Protein AF-A0A482XND4-F1 (afdb_monomer)

Radius of gyration: 29.88 Å; Cα contacts (8 Å, |Δi|>4): 114; chains: 1; bounding box: 84×50×87 Å

Foldseek 3Di:
DDDPDPVVVVVVVVVVVVVVVVVVVVVVVVVVVVVVVVVVVVVVVVVVVVDDDPPPPPPDDDDDDDDDDPPPPPPPPPPPDDDDDDQWDKDWPDPDPVSDDPAVVVVLPTDIDTDGDPVPDPHVVVVCPPVVVDQWDWDKDFPPPQPDPDQDQWDQDPVNVRDIDGPVVDQDCRHPGRMGDSVRTDIDGD

Mean predicted aligned error: 19.5 Å

Secondary structure (DSSP, 8-state):
-PPPPHHHHHHHHHHHHHHHHHHHHHHHHHHHHHHHHHHHHHHHHHHHHH---TTSS--SS--------------------------EEEEES--STTTS-SSGGG-TT--EEEEE-TTSSS-TTGGGTTGGG-SEEEE--B-TT---SS--SEE--TTSTT--EEGGGS--S-SSS-BPPGGG-EEEE-

InterPro domains:
  IPR023370 TrmO-like, N-terminal domain [PF01980] (100-179)
  IPR023370 TrmO-like, N-terminal domain [PS51668] (84-190)
  IPR036413 YaeB-like superfamily [SSF118196] (82-179)
  IPR036414 YaeB, N-terminal domain superfamily [G3DSA:2.40.30.70] (59-187)
  IPR040372 YaeB-like [PTHR12818] (15-176)

pLDDT: mean 71.97, std 16.61, range [33.34, 97.06]

Sequence (190 aa):
MCEPDSKSIAFLQEQLLVARSEINNLRQQLKSLNFSSQKELKRIEQLLTSWKCSSCQGASSNNGSNQASSSNGQNEIESHDVELQPIGVISSDFSQKRSVPRQSVICVQMQGKVTINNTVFTNPEHSLEGLEGFSHMWILYHFHRNDSNHVKAKVSPPRLDGARTGVFSTRSPHRRVRLACPWSISTVLR

Structure (mmCIF, N/CA/C/O backbone):
data_AF-A0A482XND4-F1
#
_entry.id   AF-A0A482XND4-F1
#
loop_
_atom_site.group_PDB
_atom_site.id
_atom_site.type_symbol
_atom_site.label_atom_id
_atom_site.label_alt_id
_atom_site.label_comp_id
_atom_site.label_asym_id
_atom_site.label_entity_id
_atom_site.label_seq_id
_atom_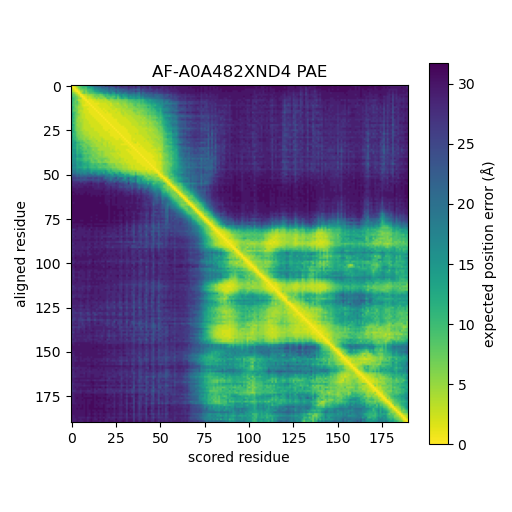site.pdbx_PDB_ins_code
_atom_site.Cartn_x
_atom_site.Cartn_y
_atom_site.Cartn_z
_atom_site.occupancy
_atom_site.B_iso_or_equiv
_atom_site.auth_seq_id
_atom_site.auth_comp_id
_atom_site.auth_asym_id
_atom_site.auth_atom_id
_atom_site.pdbx_PDB_model_num
ATOM 1 N N . MET A 1 1 ? -35.713 23.685 55.703 1.00 40.00 1 MET A N 1
ATOM 2 C CA . MET A 1 1 ? -34.538 23.137 54.993 1.00 40.00 1 MET A CA 1
ATOM 3 C C . MET A 1 1 ? -35.080 22.248 53.888 1.00 40.00 1 MET A C 1
ATOM 5 O O . MET A 1 1 ? -35.729 21.270 54.219 1.00 40.00 1 MET A O 1
ATOM 9 N N . CYS A 1 2 ? -34.966 22.651 52.617 1.00 52.06 2 CYS A N 1
ATOM 10 C CA . CYS A 1 2 ? -35.387 21.799 51.498 1.00 52.06 2 CYS A CA 1
ATOM 11 C C . CYS A 1 2 ? -34.325 20.717 51.295 1.00 52.06 2 CYS A C 1
ATOM 13 O O . CYS A 1 2 ? -33.148 21.054 51.151 1.00 52.06 2 CYS A O 1
ATOM 15 N N . GLU A 1 3 ? -34.725 19.448 51.323 1.00 62.22 3 GLU A N 1
ATOM 16 C CA . GLU A 1 3 ? -33.850 18.356 50.906 1.00 62.22 3 GLU A CA 1
ATOM 17 C C . GLU A 1 3 ? -33.520 18.512 49.414 1.00 62.22 3 GLU A C 1
ATOM 19 O O . GLU A 1 3 ? -34.408 18.845 48.627 1.00 62.22 3 GLU A O 1
ATOM 24 N N . PRO A 1 4 ? -32.258 18.325 49.004 1.00 64.12 4 PRO A N 1
ATOM 25 C CA . PRO A 1 4 ? -31.904 18.374 47.595 1.00 64.12 4 PRO A CA 1
ATOM 26 C C . PRO A 1 4 ? -32.528 17.184 46.852 1.00 64.12 4 PRO A C 1
ATOM 28 O O . PRO A 1 4 ? -32.355 16.033 47.254 1.00 64.12 4 PRO A O 1
ATOM 31 N N . ASP A 1 5 ? -33.222 17.465 45.746 1.00 67.69 5 ASP A N 1
ATOM 32 C CA . ASP A 1 5 ? -33.843 16.458 44.884 1.00 67.69 5 ASP A CA 1
ATOM 33 C C . ASP A 1 5 ? -32.822 15.385 44.474 1.00 67.69 5 ASP A C 1
ATOM 35 O O . ASP A 1 5 ? -31.834 15.667 43.789 1.00 67.69 5 ASP A O 1
ATOM 39 N N . SER A 1 6 ? -33.076 14.129 44.850 1.00 71.88 6 SER A N 1
ATOM 40 C CA . SER A 1 6 ? -32.197 12.975 44.587 1.00 71.88 6 SER A CA 1
ATOM 41 C C . SER A 1 6 ? -31.814 12.816 43.107 1.00 71.88 6 SER A C 1
ATOM 43 O O . SER A 1 6 ? -30.715 12.363 42.785 1.00 71.88 6 SER A O 1
ATOM 45 N N . LYS A 1 7 ? -32.688 13.264 42.198 1.00 74.69 7 LYS A N 1
ATOM 46 C CA . LYS A 1 7 ? -32.455 13.299 40.747 1.00 74.69 7 LYS A CA 1
ATOM 47 C C . LYS A 1 7 ? -31.359 14.293 40.339 1.00 74.69 7 LYS A C 1
ATOM 49 O O . LYS A 1 7 ? -30.590 14.003 39.428 1.00 74.69 7 LYS A O 1
ATOM 54 N N . SER A 1 8 ? -31.260 15.434 41.023 1.00 81.69 8 SER A N 1
ATOM 55 C CA . SER A 1 8 ? -30.246 16.466 40.759 1.00 81.69 8 SER A CA 1
ATOM 56 C C . SER A 1 8 ? -28.847 15.992 41.166 1.00 81.69 8 SER A C 1
ATOM 58 O O . SER A 1 8 ? -27.872 16.185 40.440 1.00 81.69 8 SER A O 1
ATOM 60 N N . ILE A 1 9 ? -28.753 15.272 42.289 1.00 86.19 9 ILE A N 1
ATOM 61 C CA . ILE A 1 9 ? -27.488 14.703 42.777 1.00 86.19 9 ILE A CA 1
ATOM 62 C C . ILE A 1 9 ? -26.960 13.630 41.816 1.00 86.19 9 ILE A C 1
ATOM 64 O O . ILE A 1 9 ? -25.773 13.639 41.490 1.00 86.19 9 ILE A O 1
ATOM 68 N N . ALA A 1 10 ? -27.829 12.743 41.323 1.00 85.81 10 ALA A N 1
ATOM 69 C CA . ALA A 1 10 ? -27.445 11.703 40.368 1.00 85.81 10 ALA A CA 1
ATOM 70 C C . ALA A 1 10 ? -26.933 12.293 39.040 1.00 85.81 10 ALA A C 1
ATOM 72 O O . ALA A 1 10 ? -25.894 11.869 38.535 1.00 85.81 10 ALA A O 1
ATOM 73 N N . PHE A 1 11 ? -27.603 13.328 38.520 1.00 90.56 11 PHE A N 1
ATOM 74 C CA . PHE A 1 11 ? -27.169 14.032 37.310 1.00 90.56 11 PHE A CA 1
ATOM 75 C C . PHE A 1 11 ? -25.787 14.683 37.477 1.00 90.56 11 PHE A C 1
ATOM 77 O O . PHE A 1 11 ? -24.920 14.559 36.613 1.00 90.56 11 PHE A O 1
ATOM 84 N N . LEU A 1 12 ? -25.539 15.339 38.615 1.00 90.25 12 LEU A N 1
ATOM 85 C CA . LEU A 1 12 ? -24.233 15.939 38.902 1.00 90.25 12 LEU A CA 1
ATOM 86 C C . LEU A 1 12 ? -23.123 14.886 39.024 1.00 90.25 12 LEU A C 1
ATOM 88 O O . LEU A 1 12 ? -22.004 15.134 38.579 1.00 90.25 12 LEU A O 1
ATOM 92 N N . GLN A 1 13 ? -23.415 13.711 39.590 1.00 90.31 13 GLN A N 1
ATOM 93 C CA . GLN A 1 13 ? -22.457 12.604 39.665 1.00 90.31 13 GLN A CA 1
ATOM 94 C C . GLN A 1 13 ? -22.090 12.067 38.278 1.00 90.31 13 GLN A C 1
ATOM 96 O O . GLN A 1 13 ? -20.910 11.832 38.015 1.00 90.31 13 GLN A O 1
ATOM 101 N N . GLU A 1 14 ? -23.067 11.928 37.382 1.00 93.44 14 GLU A N 1
ATOM 102 C CA . GLU A 1 14 ? -22.842 11.519 35.994 1.00 93.44 14 GLU A CA 1
ATOM 103 C C . GLU A 1 14 ? -21.958 12.527 35.245 1.00 93.44 14 GLU A C 1
ATOM 105 O O . GLU A 1 14 ? -20.945 12.148 34.654 1.00 93.44 14 GLU A O 1
ATOM 110 N N . GLN A 1 15 ? -22.255 13.824 35.366 1.00 94.69 15 GLN A N 1
ATOM 111 C CA . GLN A 1 15 ? -21.431 14.889 34.781 1.00 94.69 15 GLN A CA 1
ATOM 112 C C . GLN A 1 15 ? -19.990 14.869 35.310 1.00 94.69 15 GLN A C 1
ATOM 114 O O . GLN A 1 15 ? -19.033 15.045 34.555 1.00 94.69 15 GLN A O 1
ATOM 119 N N . LEU A 1 16 ? -19.807 14.594 36.604 1.00 94.88 16 LEU A N 1
ATOM 120 C CA . LEU A 1 16 ? -18.481 14.492 37.216 1.00 94.88 16 LEU A CA 1
ATOM 121 C C . LEU A 1 16 ? -17.697 13.282 36.678 1.00 94.88 16 LEU A C 1
ATOM 123 O O . LEU A 1 16 ? -16.479 13.362 36.496 1.00 94.88 16 LEU A O 1
ATOM 127 N N . LEU A 1 17 ? -18.375 12.165 36.396 1.00 94.62 17 LEU A N 1
ATOM 128 C CA . LEU A 1 17 ? -17.756 10.991 35.776 1.00 94.62 17 LEU A CA 1
ATOM 129 C C . LEU A 1 17 ? -17.312 11.278 34.339 1.00 94.62 17 LEU A C 1
ATOM 131 O O . LEU A 1 17 ? -16.172 10.959 33.990 1.00 94.62 17 LEU A O 1
ATOM 135 N N . VAL A 1 18 ? -18.160 11.937 33.545 1.00 94.94 18 VAL A N 1
ATOM 136 C CA . VAL A 1 18 ? -17.819 12.362 32.179 1.00 94.94 18 VAL A CA 1
ATOM 137 C C . VAL A 1 18 ? -16.609 13.293 32.206 1.00 94.94 18 VAL A C 1
ATOM 139 O O . VAL A 1 18 ? -15.591 12.979 31.589 1.00 94.94 18 VAL A O 1
ATOM 142 N N . ALA A 1 19 ? -16.641 14.347 33.026 1.00 94.81 19 ALA A N 1
ATOM 143 C CA . ALA A 1 19 ? -15.531 15.290 33.150 1.00 94.81 19 ALA A CA 1
ATOM 144 C C . ALA A 1 19 ? -14.213 14.604 33.560 1.00 94.81 19 ALA A C 1
ATOM 146 O O . ALA A 1 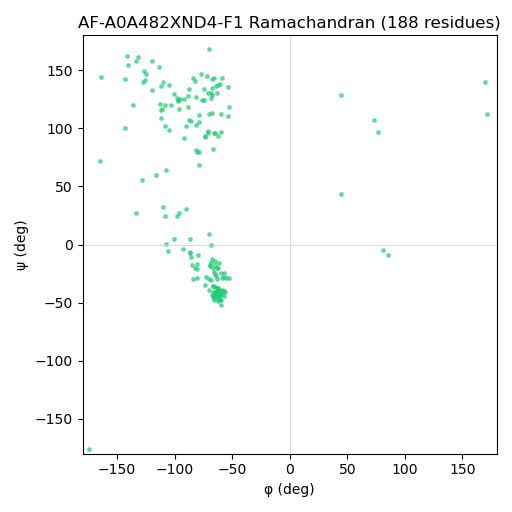19 ? -13.147 14.904 33.021 1.00 94.81 19 ALA A O 1
ATOM 147 N N . ARG A 1 20 ? -14.256 13.630 34.482 1.00 95.38 20 ARG A N 1
ATOM 148 C CA . ARG A 1 20 ? -13.068 12.840 34.860 1.00 95.38 20 ARG A CA 1
ATOM 149 C C . ARG A 1 20 ? -12.526 12.015 33.696 1.00 95.38 20 ARG A C 1
ATOM 151 O O . ARG A 1 20 ? -11.307 11.936 33.528 1.00 95.38 20 ARG A O 1
ATOM 158 N N . SER A 1 21 ? -13.409 11.396 32.917 1.00 95.44 21 SER A N 1
ATOM 159 C CA . SER A 1 21 ? -13.015 10.610 31.747 1.00 95.44 21 SER A CA 1
ATOM 160 C C . SER A 1 21 ? -12.372 11.487 30.667 1.00 95.44 21 SER A C 1
ATOM 162 O O . SER A 1 21 ? -11.316 11.132 30.141 1.00 95.44 21 SER A O 1
ATOM 164 N N . GLU A 1 22 ? -12.915 12.683 30.431 1.00 97.00 22 GLU A N 1
ATOM 165 C CA . GLU A 1 22 ? -12.369 13.655 29.483 1.00 97.00 22 GLU A CA 1
ATOM 166 C C . GLU A 1 22 ? -11.007 14.183 29.932 1.00 97.00 22 GLU A C 1
ATOM 168 O O . GLU A 1 22 ? -10.061 14.191 29.146 1.00 97.00 22 GLU A O 1
ATOM 173 N N . ILE A 1 23 ? -10.852 14.534 31.213 1.00 97.06 23 ILE A N 1
ATOM 174 C CA . ILE A 1 23 ? -9.557 14.950 31.772 1.00 97.06 23 ILE A CA 1
ATOM 175 C C . ILE A 1 23 ? -8.508 13.847 31.592 1.00 97.06 23 ILE A C 1
ATOM 177 O O . ILE A 1 23 ? -7.354 14.134 31.264 1.00 97.06 23 ILE A O 1
ATOM 181 N N . ASN A 1 24 ? -8.881 12.581 31.790 1.00 95.38 24 ASN A N 1
ATOM 182 C CA . ASN A 1 24 ? -7.967 11.465 31.564 1.00 95.38 24 ASN A CA 1
ATOM 183 C C . ASN A 1 24 ? -7.594 11.311 30.084 1.00 95.38 24 ASN A C 1
ATOM 185 O O . ASN A 1 24 ? -6.416 11.106 29.787 1.00 95.38 24 ASN A O 1
ATOM 189 N N . ASN A 1 25 ? -8.550 11.477 29.169 1.00 96.62 25 ASN A N 1
ATOM 190 C CA . ASN A 1 25 ? -8.294 11.451 27.729 1.00 96.62 25 ASN A CA 1
ATOM 191 C C . ASN A 1 25 ? -7.344 12.591 27.310 1.00 96.62 25 ASN A C 1
ATOM 193 O O . ASN A 1 25 ? -6.297 12.350 26.709 1.00 96.62 25 ASN A O 1
ATOM 197 N N . LEU A 1 26 ? -7.615 13.824 27.749 1.00 96.62 26 LEU A N 1
ATOM 198 C CA . LEU A 1 26 ? -6.754 14.984 27.492 1.00 96.62 26 LEU A CA 1
ATOM 199 C C . LEU A 1 26 ? -5.331 14.782 28.034 1.00 96.62 26 LEU A C 1
ATOM 201 O O . LEU A 1 26 ? -4.349 15.110 27.367 1.00 96.62 26 LEU A O 1
ATOM 205 N N . ARG A 1 27 ? -5.185 14.181 29.222 1.00 95.19 27 ARG A N 1
ATOM 206 C CA . ARG A 1 27 ? -3.869 13.833 29.785 1.00 95.19 27 ARG A CA 1
ATOM 207 C C . ARG A 1 27 ? -3.117 12.820 28.923 1.00 95.19 27 ARG A C 1
ATOM 209 O O . ARG A 1 27 ? -1.898 12.934 28.791 1.00 95.19 27 ARG A O 1
ATOM 216 N N . GLN A 1 28 ? -3.806 11.834 28.351 1.00 94.12 28 GLN A N 1
ATOM 217 C CA . GLN A 1 28 ? -3.194 10.868 27.433 1.00 94.12 28 GLN A CA 1
ATOM 218 C C . GLN A 1 28 ? -2.760 11.541 26.126 1.00 94.12 28 GLN A C 1
ATOM 220 O O . GLN A 1 28 ? -1.627 11.337 25.685 1.00 94.12 28 GLN A O 1
ATOM 225 N N . GLN A 1 29 ? -3.603 12.409 25.563 1.00 95.25 29 GLN A N 1
ATOM 226 C CA . GLN A 1 29 ? -3.273 13.178 24.363 1.00 95.25 29 GLN A CA 1
ATOM 227 C C . GLN A 1 29 ? -2.037 14.055 24.578 1.00 95.25 29 GLN A C 1
ATOM 229 O O . GLN A 1 29 ? -1.099 13.982 23.781 1.00 95.25 29 GLN A O 1
ATOM 234 N N . LEU A 1 30 ? -1.978 14.800 25.690 1.00 96.31 30 LEU A N 1
ATOM 235 C CA . LEU A 1 30 ? -0.837 15.652 26.034 1.00 96.31 30 LEU A CA 1
ATOM 236 C C . LEU A 1 30 ? 0.461 14.848 26.172 1.00 96.31 30 LEU A C 1
ATOM 238 O O . LEU A 1 3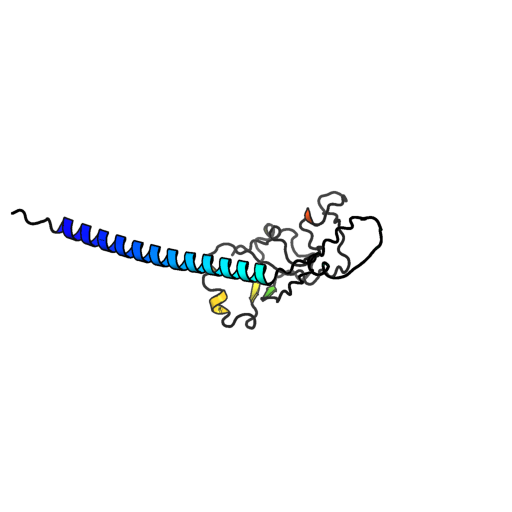0 ? 1.510 15.288 25.702 1.00 96.31 30 LEU A O 1
ATOM 242 N N . LYS A 1 31 ? 0.401 13.654 26.777 1.00 94.69 31 LYS A N 1
ATOM 243 C CA . LYS A 1 31 ? 1.561 12.753 26.860 1.00 94.69 31 LYS A CA 1
ATOM 244 C C . LYS A 1 31 ? 2.038 12.319 25.475 1.00 94.69 31 LYS A C 1
ATOM 246 O O . LYS A 1 31 ? 3.238 12.375 25.219 1.00 94.69 31 LYS A O 1
ATOM 251 N N . SER A 1 32 ? 1.120 11.925 24.588 1.00 93.12 32 SER A N 1
ATOM 252 C CA . SER A 1 32 ? 1.479 11.509 23.225 1.00 93.12 32 SER A CA 1
ATOM 253 C C . SER A 1 32 ? 2.093 12.658 22.417 1.00 93.12 32 SER A C 1
ATOM 255 O O . SER A 1 32 ? 3.120 12.476 21.764 1.00 93.12 32 SER A O 1
ATOM 257 N N . LEU A 1 33 ? 1.521 13.861 22.537 1.00 95.25 33 LEU A N 1
ATOM 258 C CA . LEU A 1 33 ? 1.989 15.052 21.840 1.00 95.25 33 LEU A CA 1
ATOM 259 C C . LEU A 1 33 ? 3.381 15.449 22.332 1.00 95.25 33 LEU A C 1
ATOM 261 O O . LEU A 1 33 ? 4.273 15.686 21.525 1.00 95.25 33 LEU A O 1
ATOM 265 N N . ASN A 1 34 ? 3.595 15.458 23.650 1.00 95.81 34 ASN A N 1
ATOM 266 C CA . ASN A 1 34 ? 4.894 15.771 24.240 1.00 95.81 34 ASN A CA 1
ATOM 267 C C . ASN A 1 34 ? 5.959 14.756 23.800 1.00 95.81 34 ASN A C 1
ATOM 269 O O . ASN A 1 34 ? 7.050 15.147 23.394 1.00 95.81 34 ASN A O 1
ATOM 273 N N . PHE A 1 35 ? 5.623 13.463 23.777 1.00 94.50 35 PHE A N 1
ATOM 274 C CA . PHE A 1 35 ? 6.523 12.435 23.256 1.00 94.50 35 PHE A CA 1
ATOM 275 C C . PHE A 1 35 ? 6.884 12.668 21.780 1.00 94.50 35 PHE A C 1
ATOM 277 O O . PHE A 1 35 ? 8.059 12.583 21.417 1.00 94.50 35 PHE A O 1
ATOM 284 N N . SER A 1 36 ? 5.903 13.016 20.940 1.00 92.56 36 SER A N 1
ATOM 285 C CA . SER A 1 36 ? 6.142 13.354 19.532 1.00 92.56 36 SER A CA 1
ATOM 286 C C . SER A 1 36 ? 7.067 14.564 19.396 1.00 92.56 36 SER A C 1
ATOM 288 O O . SER A 1 36 ? 8.057 14.499 18.673 1.00 92.56 36 SER A O 1
ATOM 290 N N . SER A 1 37 ? 6.806 15.641 20.139 1.00 94.62 37 SER A N 1
ATOM 291 C CA . SER A 1 37 ? 7.646 16.843 20.122 1.00 94.62 37 SER A CA 1
ATOM 292 C C . SER A 1 37 ? 9.071 16.560 20.603 1.00 94.62 37 SER A C 1
ATOM 294 O O . SER A 1 37 ? 10.028 17.009 19.981 1.00 94.62 37 SER A O 1
ATOM 296 N N . GLN A 1 38 ? 9.246 15.770 21.668 1.00 94.38 38 GLN A N 1
ATOM 297 C CA . GLN A 1 38 ? 10.574 15.373 22.148 1.00 94.38 38 GLN A CA 1
ATOM 298 C C . GLN A 1 38 ? 11.342 14.541 21.118 1.00 94.38 38 GLN A C 1
ATOM 300 O O . GLN A 1 38 ? 12.556 14.692 20.987 1.00 94.38 38 GLN A O 1
ATOM 305 N N . LYS A 1 39 ? 10.654 13.664 20.379 1.00 95.62 39 LYS A N 1
ATOM 306 C CA . LYS A 1 39 ? 11.264 12.880 19.302 1.00 95.62 39 LYS A CA 1
ATOM 307 C C . LYS A 1 39 ? 11.749 13.779 18.164 1.00 95.62 39 LYS A C 1
ATOM 309 O O . LYS A 1 39 ? 12.871 13.594 17.698 1.00 95.62 39 LYS A O 1
ATOM 314 N N . GLU A 1 40 ? 10.942 14.756 17.758 1.00 94.94 40 GLU A N 1
ATOM 315 C CA . GLU A 1 40 ? 11.332 15.718 16.722 1.00 94.94 40 GLU A CA 1
ATOM 316 C C . GLU A 1 40 ? 12.509 16.591 17.168 1.00 94.94 40 GLU A C 1
ATOM 318 O O . GLU A 1 40 ? 13.458 16.773 16.410 1.00 94.94 40 GLU A O 1
ATOM 323 N N . LEU A 1 41 ? 12.525 17.050 18.422 1.00 95.31 41 LEU A N 1
ATOM 324 C CA . LEU A 1 41 ? 13.659 17.810 18.955 1.00 95.31 41 LEU A CA 1
ATOM 325 C C . LEU A 1 41 ? 14.955 16.990 18.956 1.00 95.31 41 LEU A C 1
ATOM 327 O O . LEU A 1 41 ? 15.984 17.488 18.507 1.00 95.31 41 LEU A O 1
ATOM 331 N N . LYS A 1 42 ? 14.902 15.715 19.362 1.00 93.19 42 LYS A N 1
ATOM 332 C CA . LYS A 1 42 ? 16.058 14.806 19.277 1.00 93.19 42 LYS A CA 1
ATOM 333 C C . LYS A 1 42 ? 16.513 14.587 17.834 1.00 93.19 42 LYS A C 1
ATOM 335 O O . LYS A 1 42 ? 17.709 14.524 17.574 1.00 93.19 42 LYS A O 1
ATOM 340 N N . ARG A 1 43 ? 15.576 14.488 16.885 1.00 94.25 43 ARG A N 1
ATOM 341 C CA . ARG A 1 43 ? 15.887 14.370 15.452 1.00 94.25 43 ARG A CA 1
ATOM 342 C C . ARG A 1 43 ? 16.607 15.619 14.940 1.00 94.25 43 ARG A C 1
ATOM 344 O O . ARG A 1 43 ? 17.595 15.494 14.225 1.00 94.25 43 ARG A O 1
ATOM 351 N N . ILE A 1 44 ? 16.140 16.807 15.320 1.00 93.44 44 ILE A N 1
ATOM 352 C CA . ILE A 1 44 ? 16.778 18.082 14.962 1.00 93.44 44 ILE A CA 1
ATOM 353 C C . ILE A 1 44 ? 18.177 18.177 15.582 1.00 93.44 44 ILE A C 1
ATOM 355 O O . ILE A 1 44 ? 19.120 18.550 14.892 1.00 93.44 44 ILE A O 1
ATOM 359 N N . GLU A 1 45 ? 18.342 17.788 16.846 1.00 92.94 45 GLU A N 1
ATOM 360 C CA . GLU A 1 45 ? 19.645 17.747 17.519 1.00 92.94 45 GLU A CA 1
ATOM 361 C C . GLU A 1 45 ? 20.624 16.788 16.819 1.00 92.94 45 GLU A C 1
ATOM 363 O O . GLU A 1 45 ? 21.779 17.136 16.573 1.00 92.94 45 GLU A O 1
ATOM 368 N N . GLN A 1 46 ? 20.158 15.606 16.410 1.00 90.44 46 GLN A N 1
ATOM 369 C CA . GLN A 1 46 ? 20.946 14.660 15.613 1.00 90.44 46 GLN A CA 1
ATOM 370 C C . GLN A 1 46 ? 21.346 15.244 14.253 1.00 90.44 46 GLN A C 1
ATOM 372 O O . GLN A 1 46 ? 22.480 15.069 13.810 1.00 90.44 46 GLN A O 1
ATOM 377 N N . LEU A 1 47 ? 20.448 15.981 13.598 1.00 88.00 47 LEU A N 1
ATOM 378 C CA . LEU A 1 47 ? 20.766 16.654 12.342 1.00 88.00 47 LEU A CA 1
ATOM 379 C C . LEU A 1 47 ? 21.814 17.746 12.551 1.00 88.00 47 LEU A C 1
ATOM 381 O O . LEU A 1 47 ? 22.816 17.735 11.848 1.00 88.00 47 LEU A O 1
ATOM 385 N N . LEU A 1 48 ? 21.655 18.613 13.550 1.00 86.50 48 LEU A N 1
ATOM 386 C CA . LEU A 1 48 ? 22.623 19.670 13.863 1.00 86.50 48 LEU A CA 1
ATOM 387 C C . LEU A 1 48 ? 24.001 19.123 14.258 1.00 86.50 48 LEU A C 1
ATOM 389 O O . LEU A 1 48 ? 25.014 19.697 13.878 1.00 86.50 48 LEU A O 1
ATOM 393 N N . THR A 1 49 ? 24.053 18.007 14.988 1.00 83.69 49 THR A N 1
ATOM 394 C CA . THR A 1 49 ? 25.320 17.356 15.367 1.00 83.69 49 THR A CA 1
ATOM 395 C C . THR A 1 49 ? 25.981 16.634 14.193 1.00 83.69 49 THR A C 1
ATOM 397 O O . THR A 1 49 ? 27.209 16.627 14.087 1.00 83.69 49 THR A O 1
ATOM 400 N N . SER A 1 50 ? 25.186 16.052 13.290 1.00 80.94 50 SER A N 1
ATOM 401 C CA . SER A 1 50 ? 25.683 15.452 12.045 1.00 80.94 50 SER A CA 1
ATOM 402 C C . SER A 1 50 ? 26.117 16.499 11.013 1.00 80.94 50 SER A C 1
ATOM 404 O O . SER A 1 50 ? 27.019 16.244 10.214 1.00 80.94 50 SER A O 1
ATOM 406 N N . TRP A 1 51 ? 25.516 17.691 11.050 1.00 77.38 51 TRP A N 1
ATOM 407 C CA . TRP A 1 51 ? 25.828 18.793 10.154 1.00 77.38 51 TRP A CA 1
ATOM 408 C C . TRP A 1 51 ? 27.199 19.384 10.479 1.00 77.38 51 TRP A C 1
ATOM 410 O O . TRP A 1 51 ? 27.366 20.237 11.349 1.00 77.38 51 TRP A O 1
ATOM 420 N N . LYS A 1 52 ? 28.203 18.955 9.715 1.00 69.06 52 LYS A N 1
ATOM 421 C CA . LYS A 1 52 ? 29.491 19.639 9.607 1.00 69.06 52 LYS A CA 1
ATOM 422 C C . LYS A 1 52 ? 29.478 20.505 8.354 1.00 69.06 52 LYS A C 1
ATOM 424 O O . LYS A 1 52 ? 29.214 20.024 7.260 1.00 69.06 52 LYS A O 1
ATOM 429 N N . CYS A 1 53 ? 29.775 21.789 8.528 1.00 67.44 53 CYS A N 1
ATOM 430 C CA . CYS A 1 53 ? 29.922 22.747 7.439 1.00 67.44 53 CYS A CA 1
ATOM 431 C C . CYS A 1 53 ? 31.042 22.311 6.476 1.00 67.44 53 CYS A C 1
ATOM 433 O O . CYS A 1 53 ? 32.223 22.361 6.826 1.00 67.44 53 CYS A O 1
ATOM 435 N N . SER A 1 54 ? 30.678 21.937 5.249 1.00 61.34 54 SER A N 1
ATOM 436 C CA . SER A 1 54 ? 31.602 21.507 4.189 1.00 61.34 54 SER A CA 1
ATOM 437 C C . SER A 1 54 ? 32.555 22.618 3.722 1.00 61.34 54 SER A C 1
ATOM 439 O O . SER A 1 54 ? 33.581 22.334 3.117 1.00 61.34 54 SER A O 1
ATOM 441 N N . SER A 1 55 ? 32.254 23.887 4.020 1.00 60.28 55 SER A N 1
ATOM 442 C CA . SER A 1 55 ? 33.074 25.050 3.652 1.00 60.28 55 SER A CA 1
ATOM 443 C C . SER A 1 55 ? 33.953 25.589 4.789 1.00 60.28 55 SER A C 1
ATOM 445 O O . SER A 1 55 ? 34.604 26.616 4.617 1.00 60.28 55 SER A O 1
ATOM 447 N N . CYS A 1 56 ? 33.987 24.931 5.953 1.00 59.78 56 CYS A N 1
ATOM 448 C CA . CYS A 1 56 ? 34.636 25.473 7.152 1.00 59.78 56 CYS A CA 1
ATOM 449 C C . CYS A 1 56 ? 35.964 24.782 7.540 1.00 59.78 56 CYS A C 1
ATOM 451 O O . CYS A 1 56 ? 36.594 25.191 8.510 1.00 59.78 56 CYS A O 1
ATOM 453 N N . GLN A 1 57 ? 36.443 23.782 6.789 1.00 57.88 57 GLN A N 1
ATOM 454 C CA . GLN A 1 57 ? 37.751 23.130 7.024 1.00 57.88 57 GLN A CA 1
ATOM 455 C C . GLN A 1 57 ? 38.897 23.693 6.159 1.00 57.88 57 GLN A C 1
ATOM 457 O O . GLN A 1 57 ? 39.870 23.001 5.880 1.00 57.88 57 GLN A O 1
ATOM 462 N N . GLY A 1 58 ? 38.805 24.960 5.744 1.00 52.75 58 GLY A N 1
ATOM 463 C CA . GLY A 1 58 ? 39.787 25.602 4.860 1.00 52.75 58 GLY A CA 1
ATOM 464 C C . GLY A 1 58 ? 40.252 26.994 5.295 1.00 52.75 58 GLY A C 1
ATOM 465 O O . GLY A 1 58 ? 40.613 27.792 4.440 1.00 52.75 58 GLY A O 1
ATOM 466 N N . ALA A 1 59 ? 40.230 27.321 6.591 1.00 48.12 59 ALA A N 1
ATOM 467 C CA . ALA A 1 59 ? 40.685 28.625 7.093 1.00 48.12 59 ALA A CA 1
ATOM 468 C C . ALA A 1 59 ? 41.709 28.497 8.234 1.00 48.12 59 ALA A C 1
ATOM 470 O O . ALA A 1 59 ? 41.513 29.017 9.328 1.00 48.12 59 ALA A O 1
ATOM 471 N N . SER A 1 60 ? 42.806 27.779 7.982 1.00 49.41 60 SER A N 1
ATOM 472 C CA . SER A 1 60 ? 44.096 27.963 8.674 1.00 49.41 60 SER A CA 1
ATOM 473 C C . SER A 1 60 ? 45.232 27.262 7.914 1.00 49.41 60 SER A C 1
ATOM 475 O O . SER A 1 60 ? 45.725 26.224 8.343 1.00 49.41 60 SER A O 1
ATOM 477 N N . SER A 1 61 ? 45.622 27.810 6.754 1.00 43.69 61 SER A N 1
ATOM 478 C CA . SER A 1 61 ? 47.023 27.912 6.279 1.00 43.69 61 SER A CA 1
ATOM 479 C C . SER A 1 61 ? 47.107 28.401 4.823 1.00 43.69 61 SER A C 1
ATOM 481 O O . SER A 1 61 ? 46.722 27.697 3.902 1.00 43.69 61 SER A O 1
ATOM 483 N N . ASN A 1 62 ? 47.648 29.613 4.672 1.00 41.06 62 ASN A N 1
ATOM 484 C CA . ASN A 1 62 ? 48.525 30.159 3.624 1.00 41.06 62 ASN A CA 1
ATOM 485 C C . ASN A 1 62 ? 48.313 29.935 2.103 1.00 41.06 62 ASN A C 1
ATOM 487 O O . ASN A 1 62 ? 48.423 28.836 1.577 1.00 41.06 62 ASN A O 1
ATOM 491 N N . ASN A 1 63 ? 48.323 31.100 1.431 1.00 41.41 63 ASN A N 1
ATOM 492 C CA . ASN A 1 63 ? 48.929 31.465 0.138 1.00 41.41 63 ASN A CA 1
ATOM 493 C C . ASN A 1 63 ? 48.330 30.973 -1.195 1.00 41.41 63 ASN A C 1
ATOM 495 O O . ASN A 1 63 ? 48.610 29.884 -1.672 1.00 41.41 63 ASN A O 1
ATOM 499 N N . GLY A 1 64 ? 47.704 31.933 -1.892 1.00 35.72 64 GLY A N 1
ATOM 500 C CA . GLY A 1 64 ? 48.141 32.374 -3.223 1.00 35.72 64 GLY A CA 1
ATOM 501 C C . GLY A 1 64 ? 47.826 31.477 -4.420 1.00 35.72 64 GLY A C 1
ATOM 502 O O . GLY A 1 64 ? 48.630 30.635 -4.795 1.00 35.72 64 GLY A O 1
ATOM 503 N N . SER A 1 65 ? 46.735 31.774 -5.128 1.00 33.34 65 SER A N 1
ATOM 504 C CA . SER A 1 65 ? 46.740 32.156 -6.555 1.00 33.34 65 SER A CA 1
ATOM 505 C C . SER A 1 65 ? 45.317 32.183 -7.114 1.00 33.34 65 SER A C 1
ATOM 507 O O . SER A 1 65 ? 44.468 31.355 -6.799 1.00 33.34 65 SER A O 1
ATOM 509 N N . ASN A 1 66 ? 45.070 33.197 -7.940 1.00 43.75 66 ASN A N 1
ATOM 510 C CA . ASN A 1 66 ? 43.865 33.380 -8.733 1.00 43.75 66 ASN A CA 1
ATOM 511 C C . ASN A 1 66 ? 43.557 32.142 -9.584 1.00 43.75 66 ASN A C 1
ATOM 513 O O . ASN A 1 66 ? 44.438 31.693 -10.316 1.00 43.75 66 ASN A O 1
ATOM 517 N N . GLN A 1 67 ? 42.294 31.711 -9.617 1.00 39.16 67 GLN A N 1
ATOM 518 C CA . GLN A 1 67 ? 41.624 31.359 -10.869 1.00 39.16 67 GLN A CA 1
ATOM 519 C C . GLN A 1 67 ? 40.104 31.280 -10.702 1.00 39.16 67 GLN A C 1
ATOM 521 O O . GLN A 1 67 ? 39.573 30.948 -9.647 1.00 39.16 67 GLN A O 1
ATOM 526 N N . ALA A 1 68 ? 39.436 31.703 -11.767 1.00 36.66 68 ALA A N 1
ATOM 527 C CA . ALA A 1 68 ? 38.046 32.096 -11.834 1.00 36.66 68 ALA A CA 1
ATOM 528 C C . ALA A 1 68 ? 37.053 30.990 -11.450 1.00 36.66 68 ALA A C 1
ATOM 530 O O . ALA A 1 68 ? 37.137 29.839 -11.876 1.00 36.66 68 ALA A O 1
ATOM 531 N N . SER A 1 69 ? 36.047 31.417 -10.700 1.00 37.94 69 SER A N 1
ATOM 532 C CA . SER A 1 69 ? 34.811 30.724 -10.380 1.00 37.94 69 SER A CA 1
ATOM 533 C C . SER A 1 69 ? 34.015 30.392 -11.648 1.00 37.94 69 SER A C 1
ATOM 535 O O . SER A 1 69 ? 33.233 31.195 -12.148 1.00 37.94 69 SER A O 1
ATOM 537 N N . SER A 1 70 ? 34.172 29.164 -12.144 1.00 37.09 70 SER A N 1
ATOM 538 C CA . SER A 1 70 ? 33.108 28.486 -12.887 1.00 37.09 70 SER A CA 1
ATOM 539 C C . SER A 1 70 ? 32.202 27.801 -11.873 1.00 37.09 70 SER A C 1
ATOM 541 O O . SER A 1 70 ? 32.574 26.807 -11.252 1.00 37.09 70 SER A O 1
ATOM 543 N N . SER A 1 71 ? 31.017 28.369 -11.670 1.00 39.78 71 SER A N 1
ATOM 544 C CA . SER A 1 71 ? 29.956 27.825 -10.829 1.00 39.78 71 SER A CA 1
ATOM 545 C C . SER A 1 71 ? 29.403 26.528 -11.429 1.00 39.78 71 SER A C 1
ATOM 547 O O . SER A 1 71 ? 28.371 26.535 -12.096 1.00 39.78 71 SER A O 1
ATOM 549 N N . ASN A 1 72 ? 30.078 25.407 -11.189 1.00 39.31 72 ASN A N 1
ATOM 550 C CA . ASN A 1 72 ? 29.476 24.087 -11.328 1.00 39.31 72 ASN A CA 1
ATOM 551 C C . ASN A 1 72 ? 28.894 23.689 -9.973 1.00 39.31 72 ASN A C 1
ATOM 553 O O . ASN A 1 72 ? 29.572 23.119 -9.123 1.00 39.31 72 ASN A O 1
ATOM 557 N N . GLY A 1 73 ? 27.618 24.027 -9.777 1.00 41.25 73 GLY A N 1
ATOM 558 C CA . GLY A 1 73 ? 26.800 23.465 -8.711 1.00 41.25 73 GLY A CA 1
ATOM 559 C C . GLY A 1 73 ? 26.664 21.961 -8.925 1.00 41.25 73 GLY A C 1
ATOM 560 O O . GLY A 1 73 ? 25.796 21.505 -9.668 1.00 41.25 73 GLY A O 1
ATOM 561 N N . GLN A 1 74 ? 27.548 21.190 -8.301 1.00 41.44 74 GLN A N 1
ATOM 562 C CA . GLN A 1 74 ? 27.391 19.751 -8.171 1.00 41.44 74 GLN A CA 1
ATOM 563 C C . GLN A 1 74 ? 26.300 19.507 -7.124 1.00 41.44 74 GLN A C 1
ATOM 565 O O . GLN A 1 74 ? 26.549 19.498 -5.925 1.00 41.44 74 GLN A O 1
ATOM 570 N N . ASN A 1 75 ? 25.057 19.374 -7.595 1.00 48.12 75 ASN A N 1
ATOM 571 C CA . ASN A 1 75 ? 23.995 18.730 -6.829 1.00 48.12 75 ASN A CA 1
ATOM 572 C C . ASN A 1 75 ? 24.392 17.259 -6.661 1.00 48.12 75 ASN A C 1
ATOM 574 O O . ASN A 1 75 ? 24.161 16.448 -7.561 1.00 48.12 75 ASN A O 1
ATOM 578 N N . GLU A 1 76 ? 25.014 16.920 -5.536 1.00 47.25 76 GLU A N 1
AT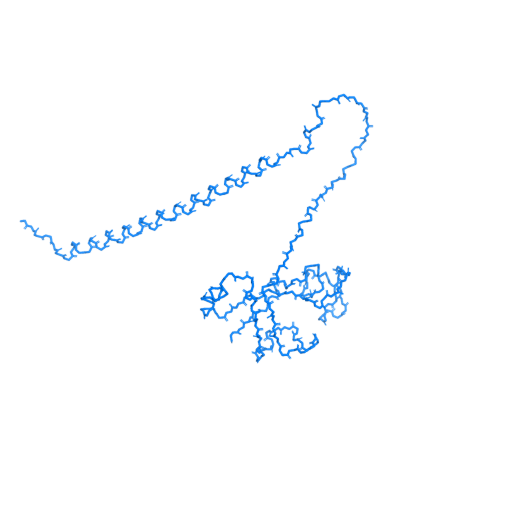OM 579 C CA . GLU A 1 76 ? 25.147 15.534 -5.100 1.00 47.25 76 GLU A CA 1
ATOM 580 C C . GLU A 1 76 ? 23.743 15.012 -4.779 1.00 47.25 76 GLU A C 1
ATOM 582 O O . GLU A 1 76 ? 23.174 15.253 -3.718 1.00 47.25 76 GLU A O 1
ATOM 587 N N . ILE A 1 77 ? 23.131 14.343 -5.756 1.00 61.31 77 ILE A N 1
ATOM 588 C CA . ILE A 1 77 ? 21.944 13.530 -5.516 1.00 61.31 77 ILE A CA 1
ATOM 589 C C . ILE A 1 77 ? 22.444 12.323 -4.725 1.00 61.31 77 ILE A C 1
ATOM 591 O O . ILE A 1 77 ? 22.955 11.370 -5.315 1.00 61.31 77 ILE A O 1
ATOM 595 N N . GLU A 1 78 ? 22.339 12.381 -3.398 1.00 52.34 78 GLU A N 1
ATOM 596 C CA . GLU A 1 78 ? 22.547 11.214 -2.545 1.00 52.34 78 GLU A CA 1
ATOM 597 C C . GLU A 1 78 ? 21.639 10.082 -3.049 1.00 52.34 78 GLU A C 1
ATOM 599 O O . GLU A 1 78 ? 20.406 10.155 -2.999 1.00 52.34 78 GLU A O 1
ATOM 604 N N . SER A 1 79 ? 22.258 9.049 -3.619 1.00 56.09 79 SER A N 1
ATOM 605 C CA . SER A 1 79 ? 21.576 7.868 -4.141 1.00 56.09 79 SER A CA 1
ATOM 606 C C . SER A 1 79 ? 21.259 6.939 -2.977 1.00 56.09 79 SER A C 1
ATOM 608 O O . SER A 1 79 ? 21.965 5.977 -2.701 1.00 56.09 79 SER A O 1
ATOM 610 N N . HIS A 1 80 ? 20.186 7.262 -2.260 1.00 60.03 80 HIS A N 1
ATOM 611 C CA . HIS A 1 80 ? 19.613 6.360 -1.267 1.00 60.03 80 HIS A CA 1
ATOM 612 C C . HIS A 1 80 ? 18.881 5.231 -1.993 1.00 60.03 80 HIS A C 1
ATOM 614 O O . HIS A 1 80 ? 17.714 5.369 -2.368 1.00 60.03 80 HIS A O 1
ATOM 620 N N . ASP A 1 81 ? 19.583 4.123 -2.227 1.00 70.44 81 ASP A N 1
ATOM 621 C CA . ASP A 1 81 ? 18.968 2.895 -2.720 1.00 70.44 81 ASP A CA 1
ATOM 622 C C . ASP A 1 81 ? 18.111 2.283 -1.605 1.00 70.44 81 ASP A C 1
ATOM 624 O O . ASP A 1 81 ? 18.597 1.840 -0.566 1.00 70.44 81 ASP A O 1
ATOM 628 N N . VAL A 1 82 ? 16.795 2.295 -1.819 1.00 72.25 82 VAL A N 1
ATOM 629 C CA . VAL A 1 82 ? 15.831 1.657 -0.921 1.00 72.25 82 VAL A CA 1
ATOM 630 C C . VAL A 1 82 ? 15.671 0.206 -1.353 1.00 72.25 82 VAL A C 1
ATOM 632 O O . VAL A 1 82 ? 15.039 -0.081 -2.374 1.00 72.25 82 VAL A O 1
ATOM 635 N N . GLU A 1 83 ? 16.229 -0.712 -0.570 1.00 76.38 83 GLU A N 1
ATOM 636 C CA . GLU A 1 83 ? 16.026 -2.141 -0.773 1.00 76.38 83 GLU A CA 1
ATOM 637 C C . GLU A 1 83 ? 14.613 -2.536 -0.313 1.00 76.38 83 GLU A C 1
ATOM 639 O O . GLU A 1 83 ? 14.189 -2.248 0.806 1.00 76.38 83 GLU A O 1
ATOM 644 N N . LEU A 1 84 ? 13.842 -3.150 -1.214 1.00 78.00 84 LEU A N 1
ATOM 645 C CA . LEU A 1 84 ? 12.450 -3.522 -0.967 1.00 78.00 84 LEU A CA 1
ATOM 646 C C . LEU A 1 84 ? 12.330 -5.037 -0.875 1.00 78.00 84 LEU A C 1
ATOM 648 O O . LEU A 1 84 ? 12.529 -5.743 -1.865 1.00 78.00 84 LEU A O 1
ATOM 652 N N . GLN A 1 85 ? 11.930 -5.525 0.296 1.00 81.12 85 GLN A N 1
ATOM 653 C CA . GLN A 1 85 ? 11.656 -6.939 0.507 1.00 81.12 85 GLN A CA 1
ATOM 654 C C . GLN A 1 85 ? 10.188 -7.258 0.166 1.00 81.12 85 GLN A C 1
ATOM 656 O O . GLN A 1 85 ? 9.278 -6.587 0.663 1.00 81.12 85 GLN A O 1
ATOM 661 N N . PRO A 1 86 ? 9.911 -8.261 -0.687 1.00 83.19 86 PRO A N 1
ATOM 662 C CA . PRO A 1 86 ? 8.545 -8.635 -1.028 1.00 83.19 86 PRO A CA 1
ATOM 663 C C . PRO A 1 86 ? 7.826 -9.255 0.176 1.00 83.19 86 PRO A C 1
ATOM 665 O O . PRO A 1 86 ? 8.318 -10.197 0.792 1.00 83.19 86 PRO A O 1
ATOM 668 N N . ILE A 1 87 ? 6.625 -8.751 0.465 1.00 84.88 87 ILE A N 1
ATOM 669 C CA . ILE A 1 87 ? 5.776 -9.217 1.575 1.00 84.88 87 ILE A CA 1
ATOM 670 C C . ILE A 1 87 ? 5.018 -10.504 1.201 1.00 84.88 87 ILE A C 1
ATOM 672 O O . ILE A 1 87 ? 4.705 -11.336 2.049 1.00 84.88 87 ILE A O 1
ATOM 676 N N . GLY A 1 88 ? 4.726 -10.692 -0.087 1.00 86.50 88 GLY A N 1
ATOM 677 C CA . GLY A 1 88 ? 3.933 -11.814 -0.575 1.00 86.50 88 GLY A CA 1
ATOM 678 C C . GLY A 1 88 ? 3.857 -11.875 -2.095 1.00 86.50 88 GLY A C 1
ATOM 679 O O . GLY A 1 88 ? 4.480 -11.079 -2.804 1.00 86.50 88 GLY A O 1
ATOM 680 N N . VAL A 1 89 ? 3.074 -12.829 -2.593 1.00 86.25 89 VAL A N 1
ATOM 681 C CA . VAL A 1 89 ? 2.873 -13.085 -4.022 1.00 86.25 89 VAL A 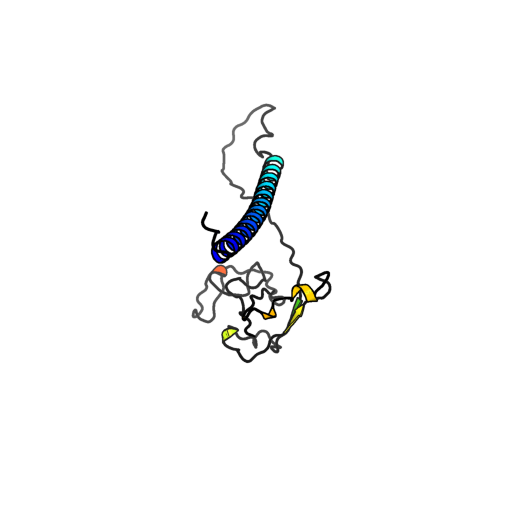CA 1
ATOM 682 C C . VAL A 1 89 ? 1.400 -12.922 -4.376 1.00 86.25 89 VAL A C 1
ATOM 684 O O . VAL A 1 89 ? 0.515 -13.449 -3.702 1.00 86.25 89 VAL A O 1
ATOM 687 N N . ILE A 1 90 ? 1.141 -12.195 -5.462 1.00 87.12 90 ILE A N 1
ATOM 688 C CA . ILE A 1 90 ? -0.194 -12.051 -6.044 1.00 87.12 90 ILE A CA 1
ATOM 689 C C . ILE A 1 90 ? -0.339 -13.084 -7.157 1.00 87.12 90 ILE A C 1
ATOM 691 O O . ILE A 1 90 ? 0.471 -13.121 -8.084 1.00 87.12 90 ILE A O 1
ATOM 695 N N . SER A 1 91 ? -1.383 -13.897 -7.067 1.00 82.62 91 SER A N 1
ATOM 696 C CA . SER A 1 91 ? -1.783 -14.869 -8.081 1.00 82.62 91 SER A CA 1
ATOM 697 C C . SER A 1 91 ? -3.110 -14.449 -8.710 1.00 82.62 91 SER A C 1
ATOM 699 O O . SER A 1 91 ? -4.029 -14.000 -8.026 1.00 82.62 91 SER A O 1
ATOM 701 N N . SER A 1 92 ? -3.181 -14.551 -10.032 1.00 82.12 92 SER A N 1
ATOM 702 C CA . SER A 1 92 ? -4.365 -14.261 -10.841 1.00 82.12 92 SER A CA 1
ATOM 703 C C . SER A 1 92 ? -4.457 -15.305 -11.944 1.00 82.12 92 SER A C 1
ATOM 705 O O . SER A 1 92 ? -3.410 -15.767 -12.401 1.00 82.12 92 SER A O 1
ATOM 707 N N . ASP A 1 93 ? -5.651 -15.577 -12.458 1.00 77.19 93 ASP A N 1
ATOM 708 C CA . ASP A 1 93 ? -5.868 -16.597 -13.500 1.00 77.19 93 ASP A CA 1
ATOM 709 C C . ASP A 1 93 ? -5.258 -16.243 -14.875 1.00 77.19 93 ASP A C 1
ATOM 711 O O . ASP A 1 93 ? -5.334 -17.006 -15.840 1.00 77.19 93 ASP A O 1
ATOM 715 N N . PHE A 1 94 ? -4.613 -15.081 -15.000 1.00 74.06 94 PHE A N 1
ATOM 716 C CA . PHE A 1 94 ? -3.926 -14.671 -16.218 1.00 74.06 94 PHE A CA 1
ATOM 717 C C . PHE A 1 94 ? -2.554 -15.346 -16.355 1.00 74.06 94 PHE A C 1
ATOM 719 O O . PHE A 1 94 ? -1.569 -14.936 -15.744 1.00 74.06 94 PHE A O 1
ATOM 726 N N . SER A 1 95 ? -2.463 -16.329 -17.253 1.00 63.28 95 SER A N 1
ATOM 727 C CA . SER A 1 95 ? -1.205 -17.024 -17.578 1.00 63.28 95 SER A CA 1
ATOM 728 C C . SER A 1 95 ? -0.192 -16.143 -18.343 1.00 63.28 95 SER A C 1
ATOM 730 O O . SER A 1 95 ? 1.025 -16.293 -18.200 1.00 63.28 95 SER A O 1
ATOM 732 N N . GLN A 1 96 ? -0.668 -15.175 -19.142 1.00 66.88 96 GLN A N 1
ATOM 733 C CA . GLN A 1 96 ? 0.172 -14.374 -20.045 1.00 66.88 96 GLN A CA 1
ATOM 734 C C . GLN A 1 96 ? 0.037 -12.859 -19.817 1.00 66.88 96 GLN A C 1
ATOM 736 O O . GLN A 1 96 ? -1.046 -12.337 -19.565 1.00 66.88 96 GLN A O 1
ATOM 741 N N . LYS A 1 97 ? 1.135 -12.112 -20.031 1.00 64.12 97 LYS A N 1
ATOM 742 C CA . LYS A 1 97 ? 1.204 -10.636 -19.888 1.00 64.12 97 LYS A CA 1
ATOM 743 C C . LYS A 1 97 ? 0.188 -9.886 -20.766 1.00 64.12 97 LYS A C 1
ATOM 745 O O . LYS A 1 97 ? -0.206 -8.779 -20.419 1.00 64.12 97 LYS A O 1
ATOM 750 N N . ARG A 1 98 ? -0.209 -10.464 -21.908 1.00 60.47 98 ARG A N 1
ATOM 751 C CA . ARG A 1 98 ? -1.198 -9.881 -22.838 1.00 60.47 98 ARG A CA 1
ATOM 752 C C . ARG A 1 98 ? -2.648 -10.193 -22.464 1.00 60.47 98 ARG A C 1
ATOM 754 O O . ARG A 1 98 ? -3.533 -9.505 -22.958 1.00 60.47 98 ARG A O 1
ATOM 761 N N . SER A 1 99 ? -2.873 -11.196 -21.617 1.00 59.59 99 SER A N 1
ATOM 762 C CA . SER A 1 99 ? -4.206 -11.582 -21.145 1.00 59.59 99 SER A CA 1
ATOM 763 C C . SER A 1 99 ? -4.678 -10.705 -19.988 1.00 59.59 99 SER A C 1
ATOM 765 O O . SER A 1 99 ? -5.876 -10.610 -19.754 1.00 59.59 99 SER A O 1
ATOM 767 N N . VAL A 1 100 ? -3.752 -10.036 -19.289 1.00 68.31 100 VAL A N 1
ATOM 768 C CA . VAL A 1 100 ? -4.087 -9.119 -18.196 1.00 68.31 100 VAL A CA 1
ATOM 769 C C . VAL A 1 100 ? -4.792 -7.878 -18.763 1.00 68.31 100 VAL A C 1
ATOM 771 O O . VAL A 1 100 ? -4.242 -7.210 -19.650 1.00 68.31 100 VAL A O 1
ATOM 774 N N . PRO A 1 101 ? -5.986 -7.525 -18.258 1.00 66.56 101 PRO A N 1
ATOM 775 C CA . PRO A 1 101 ? -6.708 -6.348 -18.710 1.00 66.56 101 PRO A CA 1
ATOM 776 C C . PRO A 1 101 ? -5.896 -5.083 -18.415 1.00 66.56 101 PRO A C 1
ATOM 778 O O . PRO A 1 101 ? -5.346 -4.899 -17.331 1.00 66.56 101 PRO A O 1
ATOM 781 N N . ARG A 1 102 ? -5.852 -4.159 -19.382 1.00 65.62 102 ARG A N 1
ATOM 782 C CA . ARG A 1 102 ? -5.147 -2.869 -19.235 1.00 65.62 102 ARG A CA 1
ATOM 783 C C . ARG A 1 102 ? -5.721 -1.985 -18.122 1.00 65.62 102 ARG A C 1
ATOM 785 O O . ARG A 1 102 ? -5.047 -1.061 -17.676 1.00 65.62 102 ARG A O 1
ATOM 792 N N . GLN A 1 103 ? -6.959 -2.240 -17.707 1.00 66.88 103 GLN A N 1
ATOM 793 C CA . GLN A 1 103 ? -7.616 -1.592 -16.577 1.00 66.88 103 GLN A CA 1
ATOM 794 C C . GLN A 1 103 ? -8.344 -2.675 -15.776 1.00 66.88 103 GLN A C 1
ATOM 796 O O . GLN A 1 103 ? -9.217 -3.347 -16.321 1.00 66.88 103 GLN A O 1
ATOM 801 N N . SER A 1 104 ? -7.994 -2.842 -14.500 1.00 61.38 104 SER A N 1
ATOM 802 C CA . SER A 1 104 ? -8.587 -3.865 -13.626 1.00 61.38 104 SER A CA 1
ATOM 803 C C . SER A 1 104 ? -10.085 -3.660 -13.391 1.00 61.38 104 SER A C 1
ATOM 805 O O . SER A 1 104 ? -10.815 -4.636 -13.295 1.00 61.38 104 SER A O 1
ATOM 807 N N . VAL A 1 105 ? -10.560 -2.410 -13.428 1.00 62.81 105 VAL A N 1
ATOM 808 C CA . VAL A 1 105 ? -11.985 -2.042 -13.282 1.00 62.81 105 VAL A CA 1
ATOM 809 C C . VAL A 1 105 ? -12.890 -2.725 -14.319 1.00 62.81 105 VAL A C 1
ATOM 811 O O . VAL A 1 105 ? -14.074 -2.913 -14.078 1.00 62.81 105 VAL A O 1
ATOM 814 N N . ILE A 1 106 ? -12.347 -3.124 -15.473 1.00 60.19 106 ILE A N 1
ATOM 815 C CA . ILE A 1 106 ? -13.126 -3.747 -16.556 1.00 60.19 106 ILE A CA 1
ATOM 816 C C . ILE A 1 106 ? -13.373 -5.243 -16.280 1.00 60.19 106 ILE A C 1
ATOM 818 O O . ILE A 1 106 ? -14.250 -5.852 -16.881 1.00 60.19 106 ILE A O 1
ATOM 822 N N . CYS A 1 107 ? -12.621 -5.849 -15.360 1.00 60.56 107 CYS A N 1
ATOM 823 C CA . CYS A 1 107 ? -12.633 -7.286 -15.114 1.00 60.56 107 CYS A CA 1
ATOM 824 C C . CYS A 1 107 ? -13.141 -7.593 -13.699 1.00 60.56 107 CYS A C 1
ATOM 826 O O . CYS A 1 107 ? -12.430 -8.162 -12.879 1.00 60.56 107 CYS A O 1
ATOM 828 N N . VAL A 1 108 ? -14.381 -7.180 -13.420 1.00 62.47 108 VAL A N 1
ATOM 829 C CA . VAL A 1 108 ? -15.021 -7.279 -12.091 1.00 62.47 108 VAL A CA 1
ATOM 830 C C . VAL A 1 108 ? -15.244 -8.734 -11.649 1.00 62.47 108 VAL A C 1
ATOM 832 O O . VAL A 1 108 ? -15.295 -9.013 -10.461 1.00 62.47 108 VAL A O 1
ATOM 835 N N . GLN A 1 109 ? -15.351 -9.673 -12.594 1.00 64.12 109 GLN A N 1
ATOM 836 C CA . GLN A 1 109 ? -15.634 -11.087 -12.305 1.00 64.12 109 GLN A CA 1
ATOM 837 C C . GLN A 1 109 ? -14.390 -11.936 -12.005 1.00 64.12 109 GLN A C 1
ATOM 839 O O . GLN A 1 109 ? -14.529 -13.107 -11.661 1.00 64.12 109 GLN A O 1
ATOM 844 N N . MET A 1 110 ? -13.182 -11.384 -12.148 1.00 69.31 110 MET A N 1
ATOM 845 C CA . MET A 1 110 ? -11.951 -12.147 -11.941 1.00 69.31 110 MET A CA 1
ATOM 846 C C . MET A 1 110 ? -11.477 -12.020 -10.501 1.00 69.31 110 MET A C 1
ATOM 848 O O . MET A 1 110 ? -11.234 -10.915 -10.015 1.00 69.31 110 MET A O 1
ATOM 852 N N . GLN A 1 111 ? -11.288 -13.158 -9.841 1.00 70.88 111 GLN A N 1
ATOM 853 C CA . GLN A 1 111 ? -10.760 -13.199 -8.484 1.00 70.88 111 GLN A CA 1
ATOM 854 C C . GLN A 1 111 ? -9.228 -13.237 -8.512 1.00 70.88 111 GLN A C 1
ATOM 856 O O . GLN A 1 111 ? -8.606 -13.977 -9.272 1.00 70.88 111 GLN A O 1
ATOM 861 N N . GLY A 1 112 ? -8.606 -12.404 -7.682 1.00 78.06 112 GLY A N 1
ATOM 862 C CA . GLY A 1 112 ? -7.168 -12.432 -7.428 1.00 78.06 112 GLY A CA 1
ATOM 863 C C . GLY A 1 112 ? -6.907 -12.932 -6.014 1.00 78.06 112 GLY A C 1
ATOM 864 O O . GLY A 1 112 ? -7.604 -12.538 -5.083 1.00 78.06 112 GLY A O 1
ATOM 865 N N . LYS A 1 113 ? -5.884 -13.769 -5.835 1.00 84.12 113 LYS A N 1
ATOM 866 C CA . LYS A 1 113 ? -5.468 -14.259 -4.517 1.00 84.12 113 LYS A CA 1
ATOM 867 C C . LYS A 1 113 ? -4.098 -13.700 -4.161 1.00 84.12 113 LYS A C 1
ATOM 869 O O . LYS A 1 113 ? -3.115 -13.954 -4.860 1.00 84.12 113 LYS A O 1
ATOM 874 N N . VAL A 1 114 ? -4.025 -12.977 -3.047 1.00 85.75 114 VAL A N 1
ATOM 875 C CA . VAL A 1 114 ? -2.768 -12.508 -2.450 1.00 85.75 114 VAL A CA 1
ATOM 876 C C . VAL A 1 114 ? -2.364 -13.483 -1.354 1.00 85.75 114 VAL A C 1
ATOM 878 O O . VAL A 1 114 ? -3.141 -13.748 -0.445 1.00 85.75 114 VAL A O 1
ATOM 881 N N . THR A 1 115 ? -1.159 -14.038 -1.452 1.00 84.81 115 THR A N 1
ATOM 882 C CA . THR A 1 115 ? -0.588 -14.922 -0.428 1.00 84.81 115 THR A CA 1
ATOM 883 C C . THR A 1 115 ? 0.577 -14.203 0.235 1.00 84.81 115 THR A C 1
ATOM 885 O O . THR A 1 115 ? 1.562 -13.880 -0.430 1.00 84.81 115 THR A O 1
ATOM 888 N N . ILE A 1 116 ? 0.448 -13.916 1.529 1.00 85.38 116 ILE A N 1
ATOM 889 C CA . ILE A 1 116 ? 1.496 -13.277 2.333 1.00 85.38 116 ILE A CA 1
ATOM 890 C C . ILE A 1 116 ? 2.492 -14.347 2.780 1.00 85.38 116 ILE A C 1
ATOM 892 O O . ILE A 1 116 ? 2.103 -15.474 3.075 1.00 85.38 116 ILE A O 1
ATOM 896 N N . ASN A 1 117 ? 3.783 -14.016 2.781 1.00 81.94 117 ASN A N 1
ATOM 897 C CA . ASN A 1 117 ? 4.812 -14.940 3.235 1.00 81.94 117 ASN A CA 1
ATOM 898 C C . ASN A 1 117 ? 4.912 -14.916 4.768 1.00 81.94 117 ASN A C 1
ATOM 900 O O . ASN A 1 117 ? 5.106 -13.860 5.370 1.00 81.94 117 ASN A O 1
ATOM 904 N N . ASN A 1 118 ? 4.832 -16.092 5.391 1.00 75.38 118 ASN A N 1
ATOM 905 C CA . ASN A 1 118 ? 4.847 -16.250 6.847 1.00 75.38 118 ASN A CA 1
ATOM 906 C C . ASN A 1 118 ? 6.189 -15.875 7.493 1.00 75.38 118 ASN A C 1
ATOM 908 O O . ASN A 1 118 ? 6.261 -15.755 8.708 1.00 75.38 118 ASN A O 1
ATOM 912 N N . THR A 1 119 ? 7.254 -15.694 6.709 1.00 72.94 119 THR A N 1
ATOM 913 C CA . THR A 1 119 ? 8.580 -15.320 7.225 1.00 72.94 119 THR A CA 1
ATOM 914 C C . THR A 1 119 ? 8.778 -13.815 7.395 1.00 72.94 119 THR A C 1
ATOM 916 O O . THR A 1 119 ? 9.776 -13.399 7.976 1.00 72.94 119 THR A O 1
ATOM 919 N N . VAL A 1 120 ? 7.860 -12.989 6.881 1.00 70.31 120 VAL A N 1
ATOM 920 C CA . VAL A 1 120 ? 8.005 -11.522 6.877 1.00 70.31 120 VAL A CA 1
ATOM 921 C C . VAL A 1 120 ? 7.556 -10.904 8.202 1.00 70.31 120 VAL A C 1
ATOM 923 O O . VAL A 1 120 ? 8.097 -9.882 8.618 1.00 70.31 120 VAL A O 1
ATOM 926 N N . PHE A 1 121 ? 6.604 -11.533 8.892 1.00 72.69 121 PHE A N 1
ATOM 927 C CA . PHE A 1 121 ? 6.068 -11.052 10.163 1.00 72.69 121 PHE A CA 1
ATOM 928 C C . PHE A 1 121 ? 6.174 -12.130 11.237 1.00 72.69 121 PHE A C 1
ATOM 930 O O . PHE A 1 121 ? 5.895 -13.296 10.977 1.00 72.69 121 PHE A O 1
ATOM 937 N N . THR A 1 122 ? 6.500 -11.728 12.469 1.00 71.88 122 THR A N 1
ATOM 938 C CA . THR A 1 122 ? 6.532 -12.626 13.638 1.00 71.88 122 THR A CA 1
ATOM 939 C C . THR A 1 122 ? 5.176 -13.289 13.895 1.00 71.88 122 THR A C 1
ATOM 941 O O . THR A 1 122 ? 5.130 -14.399 14.417 1.00 71.88 122 THR A O 1
ATOM 944 N N . ASN A 1 123 ? 4.073 -12.626 13.519 1.00 74.69 123 ASN A N 1
ATOM 945 C CA . ASN A 1 123 ? 2.735 -13.205 13.553 1.00 74.69 123 ASN A CA 1
ATOM 946 C C . ASN A 1 123 ? 1.896 -12.732 12.343 1.00 74.69 123 ASN A C 1
ATOM 948 O O . ASN A 1 123 ? 1.409 -11.597 12.345 1.00 74.69 123 ASN A O 1
ATOM 952 N N . PRO A 1 124 ? 1.757 -13.558 11.290 1.00 71.25 124 PRO A N 1
ATOM 953 C CA . PRO A 1 124 ? 1.069 -13.169 10.061 1.00 71.25 124 PRO A CA 1
ATOM 954 C C . PRO A 1 124 ? -0.443 -12.980 10.251 1.00 71.25 124 PRO A C 1
ATOM 956 O O . PRO A 1 124 ? -1.018 -12.114 9.596 1.00 71.25 124 PRO A O 1
ATOM 959 N N . GLU A 1 125 ? -1.080 -13.704 11.174 1.00 72.75 125 GLU A N 1
ATOM 960 C CA . GLU A 1 125 ? -2.533 -13.622 11.404 1.00 72.75 125 GLU A CA 1
ATOM 961 C C . GLU A 1 125 ? -2.944 -12.241 11.942 1.00 72.75 125 GLU A C 1
ATOM 963 O O . GLU A 1 125 ? -3.860 -11.612 11.416 1.00 72.75 125 GLU A O 1
ATOM 968 N N . HIS A 1 126 ? -2.194 -11.691 12.906 1.00 80.88 126 HIS A N 1
ATOM 969 C CA . HIS A 1 126 ? -2.459 -10.341 13.429 1.00 80.88 126 HIS A CA 1
ATOM 970 C C . HIS A 1 126 ? -2.235 -9.237 12.393 1.00 80.88 126 HIS A C 1
ATOM 972 O O . HIS A 1 126 ? -2.815 -8.162 12.509 1.00 80.88 126 HIS A O 1
ATOM 978 N N . SER A 1 127 ? -1.409 -9.476 11.368 1.00 76.06 127 SER A N 1
ATOM 979 C CA . SER A 1 127 ? -1.195 -8.482 10.308 1.00 76.06 127 SER A CA 1
ATOM 980 C C . SER A 1 127 ? -2.432 -8.276 9.422 1.00 76.06 127 SER A C 1
ATOM 982 O O . SER A 1 127 ? -2.529 -7.262 8.732 1.00 76.06 127 SER A O 1
ATOM 984 N N . LEU A 1 128 ? -3.375 -9.226 9.453 1.00 80.50 128 LEU A N 1
ATOM 985 C CA . LEU A 1 128 ? -4.621 -9.212 8.685 1.00 80.50 128 LEU A CA 1
ATOM 986 C C . LEU A 1 128 ? -5.852 -8.883 9.543 1.00 80.50 128 LEU A C 1
ATOM 988 O O . LEU A 1 128 ? -6.949 -8.715 9.005 1.00 80.50 128 LEU A O 1
ATOM 992 N N . GLU A 1 129 ? -5.684 -8.772 10.860 1.00 84.19 129 GLU A N 1
ATOM 993 C CA . GLU A 1 129 ? -6.763 -8.472 11.797 1.00 84.19 129 GLU A CA 1
ATOM 994 C C . GLU A 1 129 ? -7.359 -7.081 11.513 1.00 84.19 129 GLU A C 1
ATOM 996 O O . GLU A 1 129 ? -6.645 -6.093 11.338 1.00 84.19 129 GLU A O 1
ATOM 1001 N N . GLY A 1 130 ? -8.689 -6.997 11.406 1.00 81.81 130 GLY A N 1
ATOM 1002 C CA . GLY A 1 130 ? -9.395 -5.756 11.068 1.00 81.81 130 GLY A CA 1
ATOM 1003 C C . GLY A 1 130 ? -9.441 -5.408 9.574 1.00 81.81 130 GLY A C 1
ATOM 1004 O O . GLY A 1 130 ? -10.151 -4.475 9.197 1.00 81.81 130 GLY A O 1
ATOM 1005 N N . LEU A 1 131 ? -8.776 -6.173 8.694 1.00 82.38 131 LEU A N 1
ATOM 1006 C CA . LEU A 1 131 ? -8.876 -5.971 7.240 1.00 82.38 131 LEU A CA 1
ATOM 1007 C C . LEU A 1 131 ? -10.300 -6.237 6.714 1.00 82.38 131 LEU A C 1
ATOM 1009 O O . LEU A 1 131 ? -10.728 -5.646 5.724 1.00 82.38 131 LEU A O 1
ATOM 1013 N N . GLU A 1 132 ? -11.057 -7.086 7.407 1.00 83.19 132 GLU A N 1
ATOM 1014 C CA . GLU A 1 132 ? -12.440 -7.455 7.085 1.00 83.19 132 GLU A CA 1
ATOM 1015 C C . GLU A 1 132 ? -13.452 -6.300 7.150 1.00 83.19 132 GLU A C 1
ATOM 1017 O O . GLU A 1 132 ? -14.509 -6.394 6.522 1.00 83.19 132 GLU A O 1
ATOM 1022 N N . GLY A 1 133 ? -13.125 -5.217 7.867 1.00 84.88 133 GLY A N 1
ATOM 1023 C CA . GLY A 1 133 ? -13.968 -4.026 7.996 1.00 84.88 133 GLY A CA 1
ATOM 1024 C C . GLY A 1 133 ? -13.905 -3.073 6.797 1.00 84.88 133 GLY A C 1
ATOM 1025 O O . GLY A 1 133 ? -14.694 -2.131 6.720 1.00 84.88 133 GLY A O 1
ATOM 1026 N N . PHE A 1 134 ? -12.991 -3.299 5.849 1.00 85.44 134 PHE A N 1
ATOM 1027 C CA . PHE A 1 134 ? -12.797 -2.431 4.690 1.00 85.44 134 PHE A CA 1
ATOM 1028 C C . PHE A 1 134 ? -13.364 -3.063 3.416 1.00 85.44 134 PHE A C 1
ATOM 1030 O O . PHE A 1 134 ? -13.162 -4.239 3.128 1.00 85.44 134 PHE A O 1
ATOM 1037 N N . SER A 1 135 ? -14.049 -2.255 2.605 1.00 79.56 135 SER A N 1
ATOM 1038 C CA . SER A 1 135 ? -14.579 -2.681 1.301 1.00 79.56 135 SER A CA 1
ATOM 1039 C C . SER A 1 135 ? -13.528 -2.684 0.189 1.00 79.56 135 SER A C 1
ATOM 1041 O O . SER A 1 135 ? -13.706 -3.352 -0.826 1.00 79.56 135 SER A O 1
ATOM 1043 N N . HIS A 1 136 ? -12.441 -1.931 0.373 1.00 81.38 136 HIS A N 1
ATOM 1044 C CA . HIS A 1 136 ? -11.406 -1.724 -0.630 1.00 81.38 136 HIS A CA 1
ATOM 1045 C C . HIS A 1 136 ? -10.026 -1.672 0.017 1.00 81.38 136 HIS A C 1
ATOM 1047 O O . HIS A 1 136 ? -9.850 -1.058 1.070 1.00 81.38 136 HIS A O 1
ATOM 1053 N N . MET A 1 137 ? -9.034 -2.237 -0.669 1.00 80.19 137 MET A N 1
ATOM 1054 C CA . MET A 1 137 ? -7.631 -2.145 -0.273 1.00 80.19 137 MET A CA 1
ATOM 1055 C C . MET A 1 137 ? -6.757 -1.625 -1.412 1.00 80.19 137 MET A C 1
ATOM 1057 O O . MET A 1 137 ? -7.023 -1.857 -2.596 1.00 80.19 137 MET A O 1
ATOM 1061 N N . TRP A 1 138 ? -5.687 -0.933 -1.033 1.00 80.69 138 TRP A N 1
ATOM 1062 C CA . TRP A 1 138 ? -4.669 -0.453 -1.955 1.00 80.69 138 TRP A CA 1
ATOM 1063 C C . TRP A 1 138 ? -3.513 -1.453 -1.974 1.00 80.69 138 TRP A C 1
ATOM 1065 O O . TRP A 1 138 ? -2.843 -1.645 -0.963 1.00 80.69 138 TRP A O 1
ATOM 1075 N N . ILE A 1 139 ? -3.267 -2.084 -3.124 1.00 80.75 139 ILE A N 1
ATOM 1076 C CA . ILE A 1 139 ? -2.194 -3.075 -3.268 1.00 80.75 139 ILE A CA 1
ATOM 1077 C C . ILE A 1 139 ? -1.061 -2.495 -4.108 1.00 80.75 139 ILE A C 1
ATOM 1079 O O . ILE A 1 139 ? -1.241 -2.151 -5.281 1.00 80.75 139 ILE A O 1
ATOM 1083 N N . LEU A 1 140 ? 0.127 -2.434 -3.509 1.00 83.12 140 LEU A N 1
ATOM 1084 C CA . LEU A 1 140 ? 1.369 -2.097 -4.189 1.00 83.12 140 LEU A CA 1
ATOM 1085 C C . LEU A 1 140 ? 2.101 -3.386 -4.564 1.00 83.12 140 LEU A C 1
ATOM 1087 O O . LEU A 1 140 ? 2.385 -4.217 -3.709 1.00 83.12 140 LEU A O 1
ATOM 1091 N N . TYR A 1 141 ? 2.423 -3.550 -5.843 1.00 82.44 141 TYR A N 1
ATOM 1092 C CA . TYR A 1 141 ? 3.122 -4.735 -6.334 1.00 82.44 141 TYR A CA 1
ATOM 1093 C C . TYR A 1 141 ? 4.272 -4.361 -7.265 1.00 82.44 141 TYR A C 1
ATOM 1095 O O . TYR A 1 141 ? 4.310 -3.270 -7.838 1.00 82.44 141 TYR A O 1
ATOM 1103 N N . HIS A 1 142 ? 5.228 -5.275 -7.396 1.00 81.88 142 HIS A N 1
ATOM 1104 C CA . HIS A 1 142 ? 6.418 -5.114 -8.221 1.00 81.88 142 HIS A CA 1
ATOM 1105 C C . HIS A 1 142 ?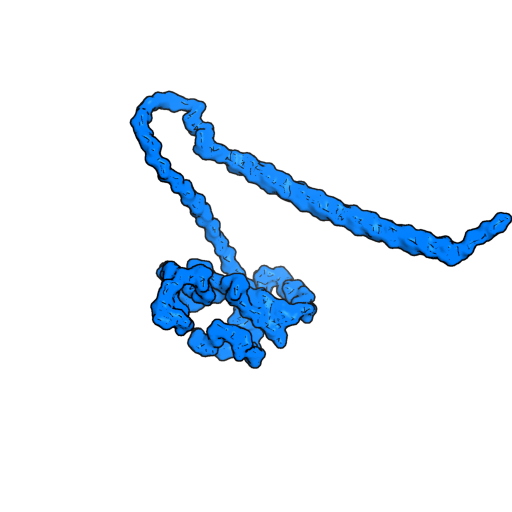 6.265 -5.855 -9.560 1.00 81.88 142 HIS A C 1
ATOM 1107 O O . HIS A 1 142 ? 5.929 -7.043 -9.600 1.00 81.88 142 HIS A O 1
ATOM 1113 N N . PHE A 1 143 ? 6.539 -5.172 -10.675 1.00 78.56 143 PHE A N 1
ATOM 1114 C CA . PHE A 1 143 ? 6.503 -5.764 -12.015 1.00 78.56 143 PHE A CA 1
ATOM 1115 C C . PHE A 1 143 ? 7.773 -6.579 -12.300 1.00 78.56 143 PHE A C 1
ATOM 1117 O O . PHE A 1 143 ? 8.663 -6.136 -13.025 1.00 78.56 143 PHE A O 1
ATOM 1124 N N . HIS A 1 144 ? 7.823 -7.803 -11.771 1.00 75.94 144 HIS A N 1
ATOM 1125 C CA . HIS A 1 144 ? 8.982 -8.700 -11.876 1.00 75.94 144 HIS A CA 1
ATOM 1126 C C . HIS A 1 144 ? 9.394 -9.069 -13.317 1.00 75.94 144 HIS A C 1
ATOM 1128 O O . HIS A 1 144 ? 10.554 -9.371 -13.538 1.00 75.94 144 HIS A O 1
ATOM 1134 N N . ARG A 1 145 ? 8.484 -9.013 -14.307 1.00 70.69 145 ARG A N 1
ATOM 1135 C CA . ARG A 1 145 ? 8.775 -9.307 -15.736 1.00 70.69 145 ARG A CA 1
ATOM 1136 C C . ARG A 1 145 ? 9.029 -8.062 -16.592 1.00 70.69 145 ARG A C 1
ATOM 1138 O O . ARG A 1 145 ? 8.726 -8.055 -17.791 1.00 70.69 145 ARG A O 1
ATOM 1145 N N . ASN A 1 146 ? 9.455 -6.960 -15.982 1.00 66.81 146 ASN A N 1
ATOM 1146 C CA . ASN A 1 146 ? 9.762 -5.722 -16.694 1.00 66.81 146 ASN A CA 1
ATOM 1147 C C . ASN A 1 146 ? 11.278 -5.483 -16.749 1.00 66.81 146 ASN A C 1
ATOM 1149 O O . ASN A 1 146 ? 11.792 -4.505 -16.202 1.00 66.81 146 ASN A O 1
ATOM 1153 N N . ASP A 1 147 ? 11.971 -6.394 -17.435 1.00 56.59 147 ASP A N 1
ATOM 1154 C CA . ASP A 1 147 ? 13.420 -6.380 -17.658 1.00 56.59 147 ASP A CA 1
ATOM 1155 C C . ASP A 1 147 ? 13.799 -5.404 -18.772 1.00 56.59 147 ASP A C 1
ATOM 1157 O O . ASP A 1 147 ? 14.207 -5.775 -19.870 1.00 56.59 147 ASP A O 1
ATOM 1161 N N . SER A 1 148 ? 13.631 -4.110 -18.520 1.00 56.16 148 SER A N 1
ATOM 1162 C CA . SER A 1 148 ? 14.231 -3.088 -19.373 1.00 56.16 148 SER A CA 1
ATOM 1163 C C . SER A 1 148 ? 15.436 -2.491 -18.656 1.00 56.16 148 SER A C 1
ATOM 1165 O O . SER A 1 148 ? 15.273 -1.591 -17.834 1.00 56.16 148 SER A O 1
ATOM 1167 N N . ASN A 1 149 ? 16.639 -2.967 -18.999 1.00 55.12 149 ASN A N 1
ATOM 1168 C CA . ASN A 1 149 ? 17.916 -2.359 -18.589 1.00 55.12 149 ASN A CA 1
ATOM 1169 C C . ASN A 1 149 ? 18.068 -0.915 -19.117 1.00 55.12 149 ASN A C 1
ATOM 1171 O O . ASN A 1 149 ? 18.870 -0.134 -18.620 1.00 55.12 149 ASN A O 1
ATOM 1175 N N . HIS A 1 150 ? 17.243 -0.532 -20.100 1.00 57.97 150 HIS A N 1
ATOM 1176 C CA . HIS A 1 150 ? 17.148 0.824 -20.629 1.00 57.97 150 HIS A CA 1
ATOM 1177 C C . HIS A 1 150 ? 15.802 1.462 -20.285 1.00 57.97 150 HIS A C 1
ATOM 1179 O O . HIS A 1 150 ? 14.766 1.134 -20.871 1.00 57.97 150 HIS A O 1
ATOM 1185 N N . VAL A 1 151 ? 15.817 2.433 -19.370 1.00 62.06 151 VAL A N 1
ATOM 1186 C CA . VAL A 1 151 ? 14.630 3.231 -19.049 1.00 62.06 151 VAL A CA 1
ATOM 1187 C C . VAL A 1 151 ? 14.471 4.341 -20.082 1.00 62.06 151 VAL A C 1
ATOM 1189 O O . VAL A 1 151 ? 15.173 5.350 -20.060 1.00 62.06 151 VAL A O 1
ATOM 1192 N N . LYS A 1 152 ? 13.537 4.152 -21.016 1.00 65.81 152 LYS A N 1
ATOM 1193 C CA . LYS A 1 152 ? 13.213 5.150 -22.044 1.00 65.81 152 LYS A CA 1
ATOM 1194 C C . LYS A 1 152 ? 12.479 6.328 -21.398 1.00 65.81 152 LYS A C 1
ATOM 1196 O O . LYS A 1 152 ? 11.483 6.118 -20.725 1.00 65.81 152 LYS A O 1
ATOM 1201 N N . ALA A 1 153 ? 12.910 7.565 -21.655 1.00 68.50 153 ALA A N 1
ATOM 1202 C CA . ALA A 1 153 ? 12.254 8.771 -21.123 1.00 68.50 153 ALA A CA 1
ATOM 1203 C C . ALA A 1 153 ? 10.862 9.049 -21.732 1.00 68.50 153 ALA A C 1
ATOM 1205 O O . ALA A 1 153 ? 10.057 9.779 -21.152 1.00 68.50 153 ALA A O 1
ATOM 1206 N N . LYS A 1 154 ? 10.562 8.452 -22.894 1.00 74.44 154 LYS A N 1
ATOM 1207 C CA . LYS A 1 154 ? 9.284 8.586 -23.605 1.00 74.44 154 LYS A CA 1
ATOM 1208 C C . LYS A 1 154 ? 8.693 7.220 -23.938 1.00 74.44 154 LYS A C 1
ATOM 1210 O O . LYS A 1 154 ? 9.413 6.337 -24.411 1.00 74.44 154 LYS A O 1
ATOM 1215 N N . VAL A 1 155 ? 7.380 7.095 -23.787 1.00 74.69 155 VAL A N 1
ATOM 1216 C CA . VAL A 1 155 ? 6.568 5.933 -24.182 1.00 74.69 155 VAL A CA 1
ATOM 1217 C C . VAL A 1 155 ? 5.523 6.361 -25.211 1.00 74.69 155 VAL A C 1
ATOM 1219 O O . VAL A 1 155 ? 5.198 7.542 -25.303 1.00 74.69 155 VAL A O 1
ATOM 1222 N N . SER A 1 156 ? 5.017 5.417 -26.001 1.00 76.12 156 SER A N 1
ATOM 1223 C CA 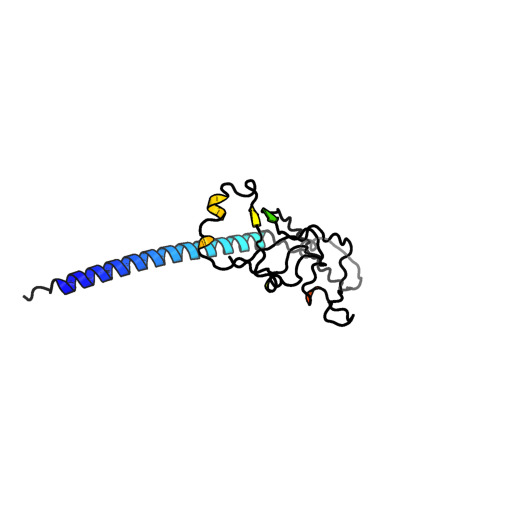. SER A 1 156 ? 3.896 5.648 -26.919 1.00 76.12 156 SER A CA 1
ATOM 1224 C C . SER A 1 156 ? 2.663 4.931 -26.363 1.00 76.12 156 SER A C 1
ATOM 1226 O O . SER A 1 156 ? 2.603 3.698 -26.407 1.00 76.12 156 SER A O 1
ATOM 1228 N N . PRO A 1 157 ? 1.726 5.656 -25.726 1.00 72.06 157 PRO A N 1
ATOM 1229 C CA . PRO A 1 157 ? 0.483 5.072 -25.249 1.00 72.06 157 PRO A CA 1
ATOM 1230 C C . PRO A 1 157 ? -0.401 4.637 -26.428 1.00 72.06 157 PRO A C 1
ATOM 1232 O O . PRO A 1 157 ? -0.517 5.377 -27.402 1.00 72.06 157 PRO A O 1
ATOM 1235 N N . PRO A 1 158 ? -1.119 3.505 -26.325 1.00 63.44 158 PRO A N 1
ATOM 1236 C CA . PRO A 1 158 ? -1.938 2.979 -27.421 1.00 63.44 158 PRO A CA 1
ATOM 1237 C C . PRO A 1 158 ? -3.128 3.872 -27.811 1.00 63.44 158 PRO A C 1
ATOM 1239 O O . PRO A 1 158 ? -3.725 3.652 -28.853 1.00 63.44 158 PRO A O 1
ATOM 1242 N N . ARG A 1 159 ? -3.492 4.862 -26.983 1.00 67.19 159 ARG A N 1
ATOM 1243 C CA . ARG A 1 159 ? -4.588 5.811 -27.257 1.00 67.19 159 ARG A CA 1
ATOM 1244 C C . ARG A 1 159 ? -4.130 7.101 -27.946 1.00 67.19 159 ARG A C 1
ATOM 1246 O O . ARG A 1 159 ? -4.969 7.946 -28.220 1.00 67.19 159 ARG A O 1
ATOM 1253 N N . LEU A 1 160 ? -2.826 7.280 -28.165 1.00 66.38 160 LEU A N 1
ATOM 1254 C CA . LEU A 1 160 ? -2.254 8.546 -28.634 1.00 66.38 160 LEU A CA 1
ATOM 1255 C C . LEU A 1 160 ? -1.759 8.490 -30.090 1.00 66.38 160 LEU A C 1
ATOM 1257 O O . LEU A 1 160 ? -0.852 9.233 -30.437 1.00 66.38 160 LEU A O 1
ATOM 1261 N N . ASP A 1 161 ? -2.298 7.579 -30.905 1.00 68.50 161 ASP A N 1
ATOM 1262 C CA . ASP A 1 161 ? -2.031 7.466 -32.351 1.00 68.50 161 ASP A CA 1
ATOM 1263 C C . ASP A 1 161 ? -0.540 7.589 -32.748 1.00 68.50 161 ASP A C 1
ATOM 1265 O O . ASP A 1 161 ? -0.145 8.313 -33.655 1.00 68.50 161 ASP A O 1
ATOM 1269 N N . GLY A 1 162 ? 0.342 6.932 -31.985 1.00 71.56 162 GLY A N 1
ATOM 1270 C CA . GLY A 1 162 ? 1.790 6.941 -32.228 1.00 71.56 162 GLY A CA 1
ATOM 1271 C C . GLY A 1 162 ? 2.569 8.116 -31.619 1.00 71.56 162 GLY A C 1
ATOM 1272 O O . GLY A 1 162 ? 3.801 8.055 -31.557 1.00 71.56 162 GLY A O 1
ATOM 1273 N N . ALA A 1 163 ? 1.909 9.140 -31.071 1.00 76.31 163 ALA A N 1
ATOM 1274 C CA . ALA A 1 163 ? 2.592 10.229 -30.380 1.00 76.31 163 ALA A CA 1
ATOM 1275 C C . ALA A 1 163 ? 3.296 9.741 -29.096 1.00 76.31 163 ALA A C 1
ATOM 1277 O O . ALA A 1 163 ? 2.851 8.831 -28.384 1.00 76.31 163 ALA A O 1
ATOM 1278 N N . ARG A 1 164 ? 4.469 10.324 -28.823 1.00 76.06 164 ARG A N 1
ATOM 1279 C CA . ARG A 1 164 ? 5.358 9.919 -27.726 1.00 76.06 164 ARG A CA 1
ATOM 1280 C C . ARG A 1 164 ? 5.253 10.906 -26.570 1.00 76.06 164 ARG A C 1
ATOM 1282 O O . ARG A 1 164 ? 5.640 12.062 -26.712 1.00 76.06 164 ARG A O 1
ATOM 1289 N N . THR A 1 165 ? 4.845 10.420 -25.407 1.00 74.94 165 THR A N 1
ATOM 1290 C CA . THR A 1 165 ? 4.684 11.217 -24.183 1.00 74.94 165 THR A CA 1
ATOM 1291 C C . THR A 1 165 ? 5.703 10.786 -23.128 1.00 74.94 165 THR A C 1
ATOM 1293 O O . THR A 1 165 ? 6.189 9.651 -23.141 1.00 74.94 165 THR A O 1
ATOM 1296 N N . GLY A 1 166 ? 6.077 11.699 -22.228 1.00 77.00 166 GLY A N 1
ATOM 1297 C CA . GLY A 1 166 ? 6.973 11.396 -21.110 1.00 77.00 166 GLY A CA 1
ATOM 1298 C C . GLY A 1 166 ? 6.418 10.286 -20.213 1.00 77.00 166 GLY A C 1
ATOM 1299 O O . GLY A 1 166 ? 5.212 10.221 -19.980 1.00 77.00 166 GLY A O 1
ATOM 1300 N N . VAL A 1 167 ? 7.290 9.413 -19.695 1.00 72.81 167 VAL A N 1
ATOM 1301 C CA . VAL A 1 167 ? 6.869 8.261 -18.868 1.00 72.81 167 VAL A CA 1
ATOM 1302 C C . VAL A 1 167 ? 6.045 8.689 -17.658 1.00 72.81 167 VAL A C 1
ATOM 1304 O O . VAL A 1 167 ? 5.028 8.060 -17.381 1.00 72.81 167 VAL A O 1
ATOM 1307 N N . PHE A 1 168 ? 6.429 9.778 -16.987 1.00 73.44 168 PHE A N 1
ATOM 1308 C CA . PHE A 1 168 ? 5.743 10.274 -15.789 1.00 73.44 168 PHE A CA 1
ATOM 1309 C C . PHE A 1 168 ? 4.325 10.796 -16.047 1.00 73.44 168 PHE A C 1
ATOM 1311 O O . PHE A 1 168 ? 3.513 10.819 -15.130 1.00 73.44 168 PHE A O 1
ATOM 1318 N N . SER A 1 169 ? 3.995 11.149 -17.289 1.00 73.00 169 SER A N 1
ATOM 1319 C CA . SER A 1 169 ? 2.640 11.556 -17.677 1.00 73.00 169 SER A CA 1
ATOM 1320 C C . SER A 1 169 ? 1.755 10.359 -18.057 1.00 73.00 169 SER A C 1
ATOM 1322 O O . SER A 1 169 ? 0.635 10.538 -18.526 1.00 73.00 169 SER A O 1
ATOM 1324 N N . THR A 1 170 ? 2.253 9.127 -17.909 1.00 69.94 170 THR A N 1
ATOM 1325 C CA . THR A 1 170 ? 1.560 7.898 -18.318 1.00 69.94 170 THR A CA 1
ATOM 1326 C C . THR A 1 170 ? 1.589 6.849 -17.208 1.00 69.94 170 THR A C 1
ATOM 1328 O O . THR A 1 170 ? 2.441 6.873 -16.326 1.00 69.94 170 THR A O 1
ATOM 1331 N N . ARG A 1 171 ? 0.694 5.858 -17.280 1.00 71.25 171 ARG A N 1
ATOM 1332 C CA . ARG A 1 171 ? 0.697 4.684 -16.384 1.00 71.25 171 ARG A CA 1
ATOM 1333 C C . ARG A 1 171 ? 1.539 3.524 -16.935 1.00 71.25 171 ARG A C 1
ATOM 1335 O O . ARG A 1 171 ? 1.200 2.362 -16.742 1.00 71.25 171 ARG A O 1
ATOM 1342 N N . SER A 1 172 ? 2.598 3.821 -17.692 1.00 69.06 172 SER A N 1
ATOM 1343 C CA . SER A 1 172 ? 3.435 2.775 -18.289 1.00 69.06 172 SER A CA 1
ATOM 1344 C C . SER A 1 172 ? 4.206 2.005 -17.207 1.00 69.06 172 SER A C 1
ATOM 1346 O O . SER A 1 172 ? 4.833 2.635 -16.353 1.00 69.06 172 SER A O 1
ATOM 1348 N N . PRO A 1 173 ? 4.250 0.659 -17.266 1.00 63.81 173 PRO A N 1
ATOM 1349 C CA . PRO A 1 173 ? 5.082 -0.136 -16.362 1.00 63.81 173 PRO A CA 1
ATOM 1350 C C . PRO A 1 173 ? 6.589 0.049 -16.628 1.00 63.81 173 PRO A C 1
ATOM 1352 O O . PRO A 1 173 ? 7.408 -0.284 -15.778 1.00 63.81 173 PRO A O 1
ATOM 1355 N N . HIS A 1 174 ? 6.973 0.614 -17.781 1.00 67.06 174 HIS A N 1
ATOM 1356 C CA . HIS A 1 174 ? 8.368 0.869 -18.153 1.00 67.06 174 HIS A CA 1
ATOM 1357 C C . HIS A 1 174 ? 8.886 2.162 -17.512 1.00 67.06 174 HIS A C 1
ATOM 1359 O O . HIS A 1 174 ? 8.917 3.212 -18.152 1.00 67.06 174 HIS A O 1
ATOM 1365 N N . ARG A 1 175 ? 9.284 2.084 -16.240 1.00 67.00 175 ARG A N 1
ATOM 1366 C CA . ARG A 1 175 ? 9.799 3.210 -15.444 1.00 67.00 175 ARG A CA 1
ATOM 1367 C C . ARG A 1 175 ? 10.961 2.766 -14.543 1.00 67.00 175 ARG A C 1
ATOM 1369 O O . ARG A 1 175 ? 11.103 1.570 -14.305 1.00 67.00 175 ARG A O 1
ATOM 1376 N N . ARG A 1 176 ? 11.775 3.716 -14.042 1.00 59.66 176 ARG A N 1
ATOM 1377 C CA . ARG A 1 176 ? 12.940 3.412 -13.172 1.00 59.66 176 ARG A CA 1
ATOM 1378 C C . ARG A 1 176 ? 12.528 2.631 -11.917 1.00 59.66 176 ARG A C 1
ATOM 1380 O O . ARG A 1 176 ? 13.146 1.627 -11.598 1.00 59.66 176 ARG A O 1
ATOM 1387 N N . VAL A 1 177 ? 11.442 3.046 -11.259 1.00 59.62 177 VAL A N 1
ATOM 1388 C CA . VAL A 1 177 ? 10.897 2.362 -10.075 1.00 59.62 177 VAL A CA 1
ATOM 1389 C C . VAL A 1 177 ? 9.869 1.312 -10.502 1.00 59.62 177 VAL A C 1
ATOM 1391 O O . VAL A 1 177 ? 8.724 1.640 -10.804 1.00 59.62 177 VAL A O 1
ATOM 1394 N N . ARG A 1 178 ? 10.243 0.031 -10.508 1.00 63.38 178 ARG A N 1
ATOM 1395 C CA . ARG A 1 178 ? 9.398 -1.089 -10.984 1.00 63.38 178 ARG A CA 1
ATOM 1396 C C . ARG A 1 178 ? 8.186 -1.431 -10.096 1.00 63.38 178 ARG A C 1
ATOM 1398 O O . ARG A 1 178 ? 7.518 -2.439 -10.320 1.00 63.38 178 ARG A O 1
ATOM 1405 N N . LEU A 1 179 ? 7.884 -0.612 -9.093 1.00 62.16 179 LEU A N 1
ATOM 1406 C CA . LEU A 1 179 ? 6.656 -0.716 -8.301 1.00 62.16 179 LEU A CA 1
ATOM 1407 C C . LEU A 1 179 ? 5.436 -0.306 -9.135 1.00 62.16 179 LEU A C 1
ATOM 1409 O O . LEU A 1 179 ? 5.590 0.309 -10.191 1.00 62.16 179 LEU A O 1
ATOM 1413 N N . ALA A 1 180 ? 4.223 -0.567 -8.661 1.00 57.88 180 ALA A N 1
ATOM 1414 C CA . ALA A 1 180 ? 3.028 0.107 -9.159 1.00 57.88 180 ALA A CA 1
ATOM 1415 C C . ALA A 1 180 ? 3.013 1.576 -8.686 1.00 57.88 180 ALA A C 1
ATOM 1417 O O . ALA A 1 180 ? 3.549 1.929 -7.639 1.00 57.88 180 ALA A O 1
ATOM 1418 N N . CYS A 1 181 ? 2.504 2.493 -9.508 1.00 52.06 181 CYS A N 1
ATOM 1419 C CA . CYS A 1 181 ? 2.404 3.908 -9.130 1.00 52.06 181 CYS A CA 1
ATOM 1420 C C . CYS A 1 181 ? 1.220 4.087 -8.172 1.00 52.06 181 CYS A C 1
ATOM 1422 O O . CYS A 1 181 ? 0.208 3.434 -8.420 1.00 52.06 181 CYS A O 1
ATOM 1424 N N . PRO A 1 182 ? 1.253 5.010 -7.191 1.00 45.91 182 PRO A N 1
ATOM 1425 C CA . PRO A 1 182 ? 0.085 5.280 -6.350 1.00 45.91 182 PRO A CA 1
ATOM 1426 C C . PRO A 1 182 ? -1.180 5.653 -7.145 1.00 45.91 182 PRO A C 1
ATOM 1428 O O . PRO A 1 182 ? -2.298 5.339 -6.768 1.00 45.91 182 PRO A O 1
ATOM 1431 N N . TRP A 1 183 ? -1.026 6.252 -8.326 1.00 41.34 183 TRP A N 1
ATOM 1432 C CA . TRP A 1 183 ? -2.158 6.556 -9.214 1.00 41.34 183 TRP A CA 1
ATOM 1433 C C . TRP A 1 183 ? -2.553 5.404 -10.148 1.00 41.34 183 TRP A C 1
ATOM 1435 O O . TRP A 1 183 ? -3.539 5.496 -10.874 1.00 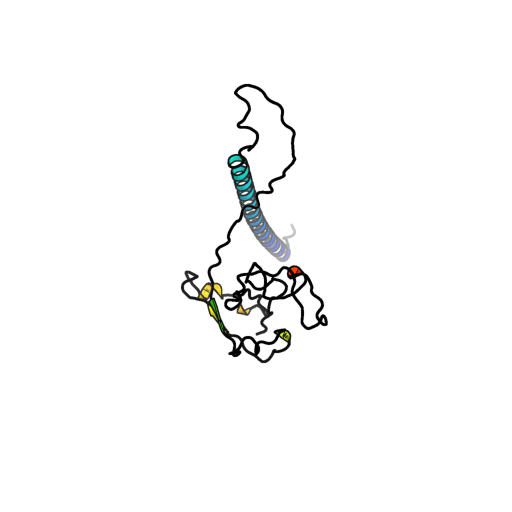41.34 183 TRP A O 1
ATOM 1445 N N . SER A 1 184 ? -1.766 4.328 -10.168 1.00 43.06 184 SER A N 1
ATOM 1446 C CA . SER A 1 184 ? -2.025 3.083 -10.894 1.00 43.06 184 SER A CA 1
ATOM 1447 C C . SER A 1 184 ? -2.332 1.947 -9.919 1.00 43.06 184 SER A C 1
ATOM 1449 O O . SER A 1 184 ? -1.961 0.799 -10.172 1.00 43.06 184 SER A O 1
ATOM 1451 N N . ILE A 1 185 ? -2.958 2.261 -8.787 1.00 53.84 185 ILE A N 1
ATOM 1452 C CA . ILE A 1 185 ? -3.370 1.225 -7.856 1.00 53.84 185 ILE A CA 1
ATOM 1453 C C . ILE A 1 185 ? -4.590 0.508 -8.429 1.00 53.84 185 ILE A C 1
ATOM 1455 O O . ILE A 1 185 ? -5.522 1.126 -8.945 1.00 53.84 185 ILE A O 1
ATOM 1459 N N . SER A 1 186 ? -4.541 -0.819 -8.365 1.00 56.03 186 SER A N 1
ATOM 1460 C CA . SER A 1 186 ? -5.725 -1.636 -8.544 1.00 56.03 186 SER A CA 1
ATOM 1461 C C . SER A 1 186 ? -6.504 -1.606 -7.241 1.00 56.03 186 SER A C 1
ATOM 1463 O O . SER A 1 186 ? -6.045 -2.139 -6.233 1.00 56.03 186 SER A O 1
ATOM 1465 N N . THR A 1 187 ? -7.667 -0.971 -7.266 1.00 54.97 187 THR A N 1
ATOM 1466 C CA . THR A 1 187 ? -8.672 -1.158 -6.230 1.0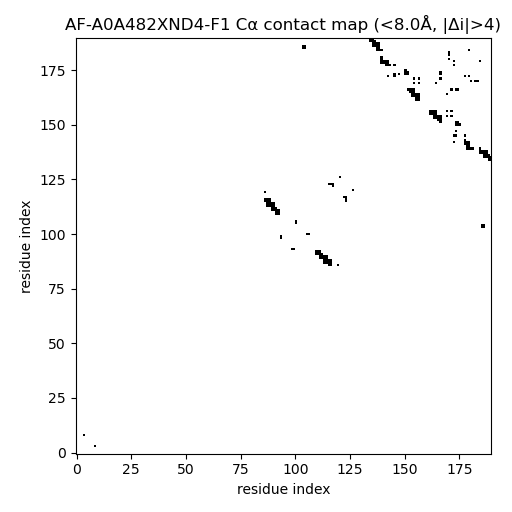0 54.97 187 THR A CA 1
ATOM 1467 C C . THR A 1 187 ? -9.185 -2.588 -6.359 1.00 54.97 187 THR A C 1
ATOM 1469 O O . THR A 1 187 ? -9.770 -2.939 -7.383 1.00 54.97 187 THR A O 1
ATOM 1472 N N . VAL A 1 188 ? -8.900 -3.430 -5.368 1.00 56.41 188 VAL A N 1
ATOM 1473 C CA . VAL A 1 188 ? -9.518 -4.755 -5.274 1.00 56.41 188 VAL A CA 1
ATOM 1474 C C . VAL A 1 188 ? -10.811 -4.589 -4.491 1.00 56.41 188 VAL A C 1
ATOM 1476 O O . VAL A 1 188 ? -10.793 -4.109 -3.357 1.00 56.41 188 VAL A O 1
ATOM 1479 N N . LEU A 1 189 ? -11.913 -4.915 -5.157 1.00 48.69 189 LEU A N 1
ATOM 1480 C CA . LEU A 1 189 ? -13.225 -5.106 -4.556 1.00 48.69 189 LEU A CA 1
ATOM 1481 C C . LEU A 1 189 ? -13.298 -6.542 -4.033 1.00 48.69 189 LEU A C 1
ATOM 1483 O O . LEU A 1 189 ? -12.715 -7.441 -4.643 1.00 48.69 189 LEU A O 1
ATOM 1487 N N . ARG A 1 190 ? -13.968 -6.723 -2.896 1.00 49.34 190 ARG A N 1
ATOM 1488 C CA . ARG A 1 190 ? -14.257 -8.043 -2.329 1.00 49.34 190 ARG A CA 1
ATOM 1489 C C . ARG A 1 190 ? -15.153 -8.867 -3.252 1.00 49.34 190 ARG A C 1
ATOM 1491 O O . ARG A 1 190 ? -16.019 -8.254 -3.916 1.00 49.34 190 ARG A O 1
#

Solvent-accessible surface area (backbone atoms only — not comparable to full-atom values): 12714 Å² total; per-residue (Å²): 134,84,79,78,59,70,69,59,55,53,53,54,51,52,53,51,51,51,52,50,53,49,52,52,50,53,54,52,51,51,51,54,51,50,53,52,52,52,51,52,52,52,50,51,52,51,49,58,71,67,58,68,69,88,82,68,88,77,87,87,80,87,83,90,80,93,79,83,88,74,88,74,83,78,78,78,74,79,80,79,81,79,86,80,79,82,58,54,51,80,46,56,88,58,90,46,88,83,66,50,65,97,52,64,85,80,50,78,87,65,74,69,49,76,46,73,46,70,88,76,40,100,55,55,69,70,76,53,62,74,56,86,81,52,72,63,49,85,59,81,52,68,54,85,89,65,86,59,96,67,70,55,69,56,43,62,53,92,87,46,85,75,46,72,43,50,36,90,83,48,90,62,79,71,46,88,68,45,52,53,49,87,91,59,49,52,76,48,70,124

Organism: Laodelphax striatellus (NCBI:txid195883)